Protein AF-A0A932PUX7-F1 (afdb_monomer)

Structure (mmCIF, N/CA/C/O backbone):
data_AF-A0A932PUX7-F1
#
_entry.id   AF-A0A932PUX7-F1
#
loop_
_atom_site.group_PDB
_atom_site.id
_atom_site.type_symbol
_atom_site.label_atom_id
_atom_site.label_alt_id
_atom_site.label_comp_id
_atom_site.label_asym_id
_atom_site.label_entity_id
_atom_site.label_seq_id
_atom_site.pdbx_PDB_ins_code
_atom_site.Cartn_x
_atom_site.Cartn_y
_atom_site.Cartn_z
_atom_site.occupancy
_atom_site.B_iso_or_equiv
_atom_site.auth_seq_id
_atom_site.auth_comp_id
_atom_site.auth_asym_id
_atom_site.auth_atom_id
_atom_site.pdbx_PDB_model_num
ATOM 1 N N . MET A 1 1 ? 4.081 15.194 14.490 1.00 55.47 1 MET A N 1
ATOM 2 C CA . MET A 1 1 ? 4.237 13.744 14.745 1.00 55.47 1 MET A CA 1
ATOM 3 C C . MET A 1 1 ? 2.893 13.228 15.216 1.00 55.47 1 MET A C 1
ATOM 5 O O . MET A 1 1 ? 2.274 13.934 16.001 1.00 55.47 1 MET A O 1
ATOM 9 N N . ALA A 1 2 ? 2.427 12.079 14.721 1.00 63.56 2 ALA A N 1
ATOM 10 C CA . ALA A 1 2 ? 1.198 11.472 15.232 1.00 63.56 2 ALA A CA 1
ATOM 11 C C . ALA A 1 2 ? 1.383 11.086 16.709 1.00 63.56 2 ALA A C 1
ATOM 13 O O . ALA A 1 2 ? 2.473 10.655 17.098 1.00 63.56 2 ALA A O 1
ATOM 14 N N . SER A 1 3 ? 0.350 11.282 17.528 1.00 84.19 3 SER A N 1
ATOM 15 C CA . SER A 1 3 ? 0.312 10.729 18.883 1.00 84.19 3 SER A CA 1
ATOM 16 C C . SER A 1 3 ? 0.111 9.212 18.815 1.00 84.19 3 SER A C 1
ATOM 18 O O . SER A 1 3 ? -0.354 8.690 17.803 1.00 84.19 3 SER A O 1
ATOM 20 N N . THR A 1 4 ? 0.437 8.495 19.891 1.00 88.25 4 THR A N 1
ATOM 21 C CA . THR A 1 4 ? 0.137 7.056 19.997 1.00 88.25 4 THR A CA 1
ATOM 22 C C . THR A 1 4 ? -1.360 6.784 19.863 1.00 88.25 4 THR A C 1
ATOM 24 O O . THR A 1 4 ? -1.731 5.858 19.161 1.00 88.25 4 THR A O 1
ATOM 27 N N . VAL A 1 5 ? -2.208 7.659 20.416 1.00 89.00 5 VAL A N 1
ATOM 28 C CA . VAL A 1 5 ? -3.672 7.587 20.261 1.00 89.00 5 VAL A CA 1
ATOM 29 C C . VAL A 1 5 ? -4.080 7.642 18.788 1.00 89.00 5 VAL A C 1
ATOM 31 O O . VAL A 1 5 ? -4.794 6.768 18.325 1.00 89.00 5 VAL A O 1
ATOM 34 N N . ALA A 1 6 ? -3.555 8.600 18.018 1.00 87.62 6 ALA A N 1
ATOM 35 C CA . ALA A 1 6 ? -3.876 8.702 16.593 1.00 87.62 6 ALA A CA 1
ATOM 36 C C . ALA A 1 6 ? -3.383 7.489 15.779 1.00 87.62 6 ALA A C 1
ATOM 38 O O . ALA A 1 6 ? -3.966 7.156 14.751 1.00 87.62 6 ALA A O 1
ATOM 39 N N . ILE A 1 7 ? -2.297 6.845 16.219 1.00 90.69 7 ILE A N 1
ATOM 40 C CA . ILE A 1 7 ? -1.810 5.595 15.625 1.00 90.69 7 ILE A CA 1
ATOM 41 C C . ILE A 1 7 ? -2.771 4.444 15.936 1.00 90.69 7 ILE A C 1
ATOM 43 O O . ILE A 1 7 ? -3.113 3.689 15.030 1.00 90.69 7 ILE A O 1
ATOM 47 N N . ASP A 1 8 ? -3.204 4.318 17.188 1.00 92.69 8 ASP A N 1
ATOM 48 C CA . ASP A 1 8 ? -4.116 3.257 17.615 1.00 92.69 8 ASP A CA 1
ATOM 49 C C . ASP A 1 8 ? -5.484 3.398 16.929 1.00 92.69 8 ASP A C 1
ATOM 51 O O . ASP A 1 8 ? -6.015 2.407 16.428 1.00 92.69 8 ASP A O 1
ATOM 55 N N . ASP A 1 9 ? -5.998 4.627 16.809 1.00 90.25 9 ASP A N 1
ATOM 56 C CA . ASP A 1 9 ? -7.241 4.934 16.091 1.00 90.25 9 ASP A CA 1
ATOM 57 C C . ASP A 1 9 ? -7.136 4.544 14.609 1.00 90.25 9 ASP A C 1
ATOM 59 O O . ASP A 1 9 ? -7.989 3.821 14.096 1.00 90.25 9 ASP A O 1
ATOM 63 N N . LEU A 1 10 ? -6.046 4.937 13.933 1.00 89.19 10 LEU A N 1
ATOM 64 C CA . LEU A 1 10 ? -5.778 4.538 12.548 1.00 89.19 10 LEU A CA 1
ATOM 65 C C . LEU A 1 10 ? -5.762 3.012 12.397 1.00 89.19 10 LEU A C 1
ATOM 67 O O . LEU A 1 10 ? -6.361 2.477 11.466 1.00 89.19 10 LEU A O 1
ATOM 71 N N . LEU A 1 11 ? -5.060 2.309 13.288 1.00 92.25 11 LEU A N 1
ATOM 72 C CA . LEU A 1 11 ? -4.927 0.855 13.233 1.00 92.25 11 LEU A CA 1
ATOM 73 C C . LEU A 1 11 ? -6.259 0.140 13.485 1.00 92.25 11 LEU A C 1
ATOM 75 O O . LEU A 1 11 ? -6.562 -0.841 12.804 1.00 92.25 11 LEU A O 1
ATOM 79 N N . ALA A 1 12 ? -7.072 0.646 14.411 1.00 91.19 12 ALA A N 1
ATOM 80 C CA . ALA A 1 12 ? -8.421 0.149 14.640 1.00 91.19 12 ALA A CA 1
ATOM 81 C C . ALA A 1 12 ? -9.313 0.363 13.405 1.00 91.19 12 ALA A C 1
ATOM 83 O O . ALA A 1 12 ? -10.034 -0.553 12.997 1.00 91.19 12 ALA A O 1
ATOM 84 N N . ASP A 1 13 ? -9.225 1.536 12.774 1.00 89.12 13 ASP A N 1
ATOM 85 C CA . ASP A 1 13 ? -10.003 1.886 11.587 1.00 89.12 13 ASP A CA 1
ATOM 86 C C . ASP A 1 13 ? -9.689 0.989 10.388 1.00 89.12 13 ASP A C 1
ATOM 88 O O . ASP A 1 13 ? -10.608 0.511 9.712 1.00 89.12 13 ASP A O 1
ATOM 92 N N . VAL A 1 14 ? -8.405 0.748 10.115 1.00 90.38 14 VAL A N 1
ATOM 93 C CA . VAL A 1 14 ? -7.980 -0.092 8.984 1.00 90.38 14 VAL A CA 1
ATOM 94 C C . VAL A 1 14 ? -8.285 -1.566 9.247 1.00 90.38 14 VAL A C 1
ATOM 96 O O . VAL A 1 14 ? -8.779 -2.248 8.348 1.00 90.38 14 VAL A O 1
ATOM 99 N N . ALA A 1 15 ? -8.094 -2.045 10.482 1.00 91.38 15 ALA A N 1
ATOM 100 C CA . ALA A 1 15 ? -8.395 -3.425 10.857 1.00 91.38 15 ALA A CA 1
ATOM 101 C C . ALA A 1 15 ? -9.900 -3.719 10.769 1.00 91.38 15 ALA A C 1
ATOM 103 O O . ALA A 1 15 ? -10.296 -4.741 10.209 1.00 91.38 15 ALA A O 1
ATOM 104 N N . THR A 1 16 ? -10.747 -2.794 11.236 1.00 92.19 16 THR A N 1
ATOM 105 C CA . THR A 1 16 ? -12.216 -2.906 11.142 1.00 92.19 16 THR A CA 1
ATOM 106 C C . THR A 1 16 ? -12.686 -2.995 9.691 1.00 92.19 16 THR A C 1
ATOM 108 O O . THR A 1 16 ? -13.628 -3.721 9.379 1.00 92.19 16 THR A O 1
ATOM 111 N N . ARG A 1 17 ? -11.995 -2.297 8.786 1.00 91.12 17 ARG A N 1
ATOM 112 C CA . ARG A 1 17 ? -12.252 -2.321 7.341 1.00 91.12 17 ARG A CA 1
ATOM 113 C C . ARG A 1 17 ? -11.610 -3.511 6.627 1.00 91.12 17 ARG A C 1
ATOM 115 O O . ARG A 1 17 ? -11.755 -3.646 5.422 1.00 91.12 17 ARG A O 1
ATOM 122 N N . GLY A 1 18 ? -10.892 -4.381 7.335 1.00 91.44 18 GLY A N 1
ATOM 123 C CA . GLY A 1 18 ? -10.224 -5.535 6.734 1.00 91.44 18 GLY A CA 1
ATOM 124 C C . GLY A 1 18 ? -9.012 -5.179 5.867 1.00 91.44 18 GLY A C 1
ATOM 125 O O . GLY A 1 18 ? -8.536 -6.035 5.119 1.00 91.44 18 GLY A O 1
ATOM 126 N N . ILE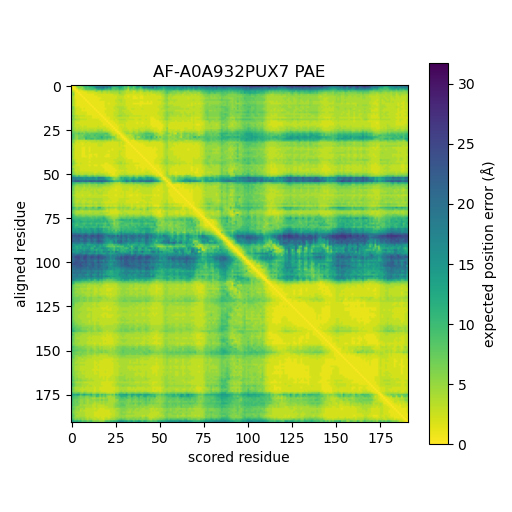 A 1 19 ? -8.487 -3.954 5.975 1.00 91.06 19 ILE A N 1
ATOM 127 C CA . ILE A 1 19 ? -7.245 -3.535 5.318 1.00 91.06 19 ILE A CA 1
ATOM 128 C C . ILE A 1 19 ? -6.078 -4.169 6.080 1.00 91.06 19 ILE A C 1
ATOM 130 O O . ILE A 1 19 ? -5.895 -3.934 7.273 1.00 91.06 19 ILE A O 1
ATOM 134 N N . ARG A 1 20 ? -5.285 -4.992 5.387 1.00 90.19 20 ARG A N 1
ATOM 135 C CA . ARG A 1 20 ? -4.256 -5.843 6.017 1.00 90.19 20 ARG A CA 1
ATOM 136 C C . ARG A 1 20 ? -2.832 -5.342 5.852 1.00 90.19 20 ARG A C 1
ATOM 138 O O . ARG A 1 20 ? -1.930 -5.898 6.469 1.00 90.19 20 ARG A O 1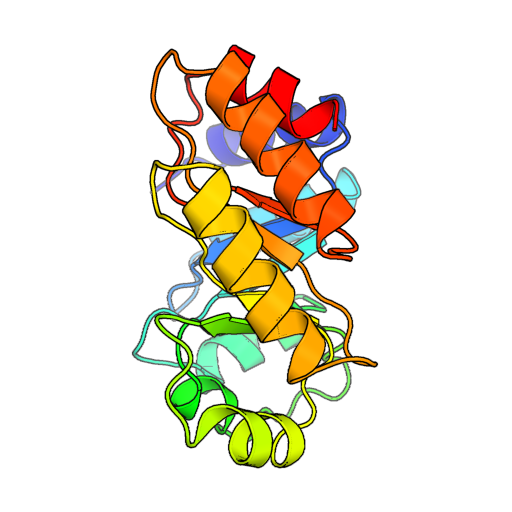
ATOM 145 N N . ASP A 1 21 ? -2.616 -4.340 5.011 1.00 90.88 21 ASP A N 1
ATOM 146 C CA . ASP A 1 21 ? -1.288 -3.877 4.631 1.00 90.88 21 ASP A CA 1
ATOM 147 C C . ASP A 1 21 ? -1.235 -2.351 4.695 1.00 90.88 21 ASP A C 1
ATOM 149 O O . ASP A 1 21 ? -2.046 -1.664 4.074 1.00 90.88 21 ASP A O 1
ATOM 153 N N . LEU A 1 22 ? -0.261 -1.824 5.437 1.00 90.88 22 LEU A N 1
ATOM 154 C CA . LEU A 1 22 ? 0.062 -0.404 5.483 1.00 90.88 22 LEU A CA 1
ATOM 155 C C . LEU A 1 22 ? 1.484 -0.180 4.990 1.00 90.88 22 LEU A C 1
ATOM 157 O O . LEU A 1 22 ? 2.435 -0.747 5.525 1.00 90.88 22 LEU A O 1
ATOM 161 N N . VAL A 1 23 ? 1.631 0.700 4.005 1.00 88.88 23 VAL A N 1
ATOM 162 C CA . VAL A 1 23 ? 2.932 1.232 3.600 1.00 88.88 23 VAL A CA 1
ATOM 163 C C . VAL A 1 23 ? 3.206 2.483 4.425 1.00 88.88 23 VAL A C 1
ATOM 165 O O . VAL A 1 23 ? 2.413 3.424 4.411 1.00 88.88 23 VAL A O 1
ATOM 168 N N . VAL A 1 24 ? 4.313 2.489 5.162 1.00 88.44 24 VAL A N 1
ATOM 169 C CA . VAL A 1 24 ? 4.632 3.549 6.121 1.00 88.44 24 VAL A CA 1
ATOM 170 C C . VAL A 1 24 ? 5.989 4.140 5.794 1.00 88.44 24 VAL A C 1
ATOM 172 O O . VAL A 1 24 ? 6.993 3.432 5.789 1.00 88.44 24 VAL A O 1
ATOM 175 N N . GLU A 1 25 ? 6.033 5.454 5.588 1.00 86.50 25 GLU A N 1
ATOM 176 C CA . GLU A 1 25 ? 7.302 6.175 5.519 1.00 86.50 25 GLU A CA 1
ATOM 177 C C . GLU A 1 25 ? 8.035 6.085 6.863 1.00 86.50 25 GLU A C 1
ATOM 179 O O . GLU A 1 25 ? 7.573 6.629 7.870 1.00 86.50 25 GLU A O 1
ATOM 184 N N . ILE A 1 26 ? 9.204 5.443 6.871 1.00 85.94 26 ILE A N 1
ATOM 185 C CA . ILE A 1 26 ? 10.076 5.389 8.045 1.00 85.94 26 ILE A CA 1
ATOM 186 C C . ILE A 1 26 ? 11.180 6.431 7.883 1.00 85.94 26 ILE A C 1
ATOM 188 O O . ILE A 1 26 ? 11.920 6.439 6.899 1.00 85.94 26 ILE A O 1
ATOM 192 N N . ARG A 1 27 ? 11.300 7.322 8.870 1.00 82.06 27 ARG A N 1
ATOM 193 C CA . ARG A 1 27 ? 12.417 8.271 8.972 1.00 82.06 27 ARG A CA 1
ATOM 194 C C . ARG A 1 27 ? 13.426 7.768 9.988 1.00 82.06 27 ARG A C 1
ATOM 196 O O . ARG A 1 27 ? 13.031 7.441 11.101 1.00 82.06 27 ARG A O 1
ATOM 203 N N . VAL A 1 28 ? 14.702 7.750 9.612 1.00 79.69 28 VAL A N 1
ATOM 204 C CA . VAL A 1 28 ? 15.814 7.315 10.468 1.00 79.69 28 VAL A CA 1
ATOM 205 C C . VAL A 1 28 ? 16.577 8.548 10.986 1.00 79.69 28 VAL A C 1
ATOM 207 O O . VAL A 1 28 ? 16.802 9.473 10.201 1.00 79.69 28 VAL A O 1
ATOM 210 N N . PRO A 1 29 ? 16.953 8.610 12.281 1.00 81.69 29 PRO A N 1
ATOM 211 C CA . PRO A 1 29 ? 16.661 7.625 13.325 1.00 81.69 29 PRO A CA 1
ATOM 212 C C . PRO A 1 29 ? 15.160 7.533 13.622 1.00 81.69 29 PRO A C 1
ATOM 214 O O . PRO A 1 29 ? 14.462 8.546 13.720 1.00 81.69 29 PRO A O 1
ATOM 217 N N . ALA A 1 30 ? 14.663 6.300 13.742 1.00 79.56 30 ALA A N 1
ATOM 218 C CA . ALA A 1 30 ? 13.252 6.053 13.980 1.00 79.56 30 ALA A CA 1
ATOM 219 C C . ALA A 1 30 ? 12.844 6.552 15.367 1.00 79.56 30 ALA A C 1
ATOM 221 O O . ALA A 1 30 ? 13.518 6.337 16.372 1.00 79.56 30 ALA A O 1
ATOM 222 N N . THR A 1 31 ? 11.714 7.247 15.420 1.00 80.50 31 THR A N 1
ATOM 223 C CA . THR A 1 31 ? 11.134 7.711 16.683 1.00 80.50 31 THR A CA 1
ATOM 224 C C . THR A 1 31 ? 10.386 6.581 17.395 1.00 80.50 31 THR A C 1
ATOM 226 O O . THR A 1 31 ? 9.914 5.637 16.757 1.00 80.50 31 THR A O 1
ATOM 229 N N . GLY A 1 32 ? 10.155 6.731 18.705 1.00 86.62 32 GLY A N 1
ATOM 230 C CA . GLY A 1 32 ? 9.320 5.798 19.476 1.00 86.62 32 GLY A CA 1
ATOM 231 C C . GLY A 1 32 ? 7.900 5.611 18.916 1.00 86.62 32 GLY A C 1
ATOM 232 O O . GLY A 1 32 ? 7.295 4.566 19.137 1.00 86.62 32 GLY A O 1
ATOM 233 N N . ALA A 1 33 ? 7.395 6.571 18.131 1.00 87.81 33 ALA A N 1
ATOM 234 C CA . ALA A 1 33 ? 6.112 6.458 17.441 1.00 87.81 33 ALA A CA 1
ATOM 235 C C . ALA A 1 33 ? 6.121 5.385 16.333 1.00 87.81 33 ALA A C 1
ATOM 237 O O . ALA A 1 33 ? 5.144 4.657 16.203 1.00 87.81 33 ALA A O 1
ATOM 238 N N . HIS A 1 34 ? 7.217 5.230 15.576 1.00 90.19 34 HIS A N 1
ATOM 239 C CA . HIS A 1 34 ? 7.314 4.170 14.561 1.00 90.19 34 HIS A CA 1
ATOM 240 C C . HIS A 1 34 ? 7.379 2.790 15.222 1.00 90.19 34 HIS A C 1
ATOM 242 O O . HIS A 1 34 ? 6.686 1.870 14.801 1.00 90.19 34 HIS A O 1
ATOM 248 N N . ALA A 1 35 ? 8.151 2.657 16.304 1.00 90.75 35 ALA A N 1
ATOM 249 C CA . ALA A 1 35 ? 8.209 1.411 17.064 1.00 90.75 35 ALA A CA 1
ATOM 250 C C . ALA A 1 35 ? 6.848 1.060 17.699 1.00 90.75 35 ALA A C 1
ATOM 252 O O . ALA A 1 35 ? 6.473 -0.110 17.747 1.00 90.75 35 ALA A O 1
ATOM 253 N N . HIS A 1 36 ? 6.092 2.062 18.173 1.00 94.06 36 HIS A N 1
ATOM 254 C CA . HIS A 1 36 ? 4.715 1.871 18.648 1.00 94.06 36 HIS A CA 1
ATOM 255 C C . HIS A 1 36 ? 3.793 1.376 17.533 1.00 94.06 36 HIS A C 1
ATOM 257 O O . HIS A 1 36 ? 3.152 0.348 17.714 1.00 94.06 36 HIS A O 1
ATOM 263 N N . LEU A 1 37 ? 3.796 2.041 16.372 1.00 92.88 37 LEU A N 1
ATOM 264 C CA . LEU A 1 37 ? 3.003 1.651 15.204 1.00 92.88 37 LEU A CA 1
ATOM 265 C C . LEU A 1 37 ? 3.232 0.190 14.811 1.00 92.88 37 LEU A C 1
ATOM 267 O O . LEU A 1 37 ? 2.265 -0.534 14.616 1.00 92.88 37 LEU A O 1
ATOM 271 N N . VAL A 1 38 ? 4.488 -0.258 14.733 1.00 92.81 38 VAL A N 1
ATOM 272 C CA . VAL A 1 38 ? 4.800 -1.641 14.333 1.00 92.81 38 VAL A CA 1
ATOM 273 C C . VAL A 1 38 ? 4.266 -2.649 15.351 1.00 92.81 38 VAL A C 1
ATOM 275 O O . VAL A 1 38 ? 3.623 -3.627 14.972 1.00 92.81 38 VAL A O 1
ATOM 278 N N . ARG A 1 39 ? 4.471 -2.400 16.652 1.00 93.69 39 ARG A N 1
ATOM 279 C CA . ARG A 1 39 ? 3.955 -3.287 17.707 1.00 93.69 39 ARG A CA 1
ATOM 280 C C . ARG A 1 39 ? 2.430 -3.320 17.734 1.00 93.69 39 ARG A C 1
ATOM 282 O O . ARG A 1 39 ? 1.854 -4.397 17.835 1.00 93.69 39 ARG A O 1
ATOM 289 N N . ALA A 1 40 ? 1.785 -2.160 17.649 1.00 94.31 40 ALA A N 1
ATOM 290 C CA . ALA A 1 40 ? 0.332 -2.055 17.671 1.00 94.31 40 ALA A CA 1
ATOM 291 C C . ALA A 1 40 ? -0.296 -2.702 16.425 1.00 94.31 40 ALA A C 1
ATOM 293 O O . ALA A 1 40 ? -1.272 -3.437 16.549 1.00 94.31 40 ALA A O 1
ATOM 294 N N . ALA A 1 41 ? 0.305 -2.521 15.243 1.00 94.06 41 ALA A N 1
ATOM 295 C CA . ALA A 1 41 ? -0.160 -3.134 14.001 1.00 94.06 41 ALA A CA 1
ATOM 296 C C . ALA A 1 41 ? -0.143 -4.668 14.080 1.00 94.06 41 ALA A C 1
ATOM 298 O O . ALA A 1 41 ? -1.120 -5.315 13.704 1.00 94.06 41 ALA A O 1
ATOM 299 N N . ALA A 1 42 ? 0.915 -5.246 14.660 1.00 92.62 42 ALA A N 1
ATOM 300 C CA . ALA A 1 42 ? 1.011 -6.688 14.871 1.00 92.62 42 ALA A CA 1
ATOM 301 C C . ALA A 1 42 ? -0.115 -7.235 15.771 1.00 92.62 42 ALA A C 1
ATOM 303 O O . ALA A 1 42 ? -0.635 -8.317 15.503 1.00 92.62 42 ALA A O 1
ATOM 304 N N . VAL A 1 43 ? -0.533 -6.485 16.799 1.00 94.38 43 VAL A N 1
ATOM 305 C CA . VAL A 1 43 ? -1.638 -6.879 17.697 1.00 94.38 43 VAL A CA 1
ATOM 306 C C . VAL A 1 43 ? -2.972 -6.966 16.954 1.00 94.38 43 VAL A C 1
ATOM 308 O O . VAL A 1 43 ? -3.769 -7.857 17.239 1.00 94.38 43 VAL A O 1
ATOM 311 N N . VAL A 1 44 ? -3.212 -6.073 15.991 1.00 93.75 44 VAL A N 1
ATOM 312 C CA . VAL A 1 44 ? -4.464 -6.027 15.215 1.00 93.75 44 VAL A CA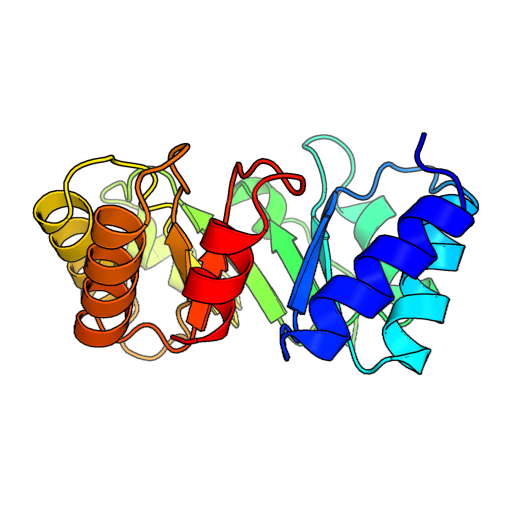 1
ATOM 313 C C . VAL A 1 44 ? -4.389 -6.779 13.879 1.00 93.75 44 VAL A C 1
ATOM 315 O O . VAL A 1 44 ? -5.324 -6.719 13.085 1.00 93.75 44 VAL A O 1
ATOM 318 N N . GLY A 1 45 ? -3.294 -7.501 13.616 1.00 91.44 45 GLY A N 1
ATOM 319 C CA . GLY A 1 45 ? -3.123 -8.295 12.395 1.00 91.44 45 GLY A CA 1
ATOM 320 C C . GLY A 1 45 ? -2.873 -7.475 11.123 1.00 91.44 45 GLY A C 1
ATOM 321 O O . GLY A 1 45 ? -3.128 -7.967 10.024 1.00 91.44 45 GLY A O 1
ATOM 322 N N . VAL A 1 46 ? -2.378 -6.241 11.255 1.00 92.50 46 VAL A N 1
ATOM 323 C CA . VAL A 1 46 ? -2.014 -5.363 10.134 1.00 92.50 46 VAL A CA 1
ATOM 324 C C . VAL A 1 46 ? -0.514 -5.476 9.864 1.00 92.50 46 VAL A C 1
ATOM 326 O O . VAL A 1 46 ? 0.311 -5.299 10.760 1.00 92.50 46 VAL A O 1
ATOM 329 N N . ARG A 1 47 ? -0.143 -5.755 8.614 1.00 91.88 47 ARG A N 1
ATOM 330 C CA . ARG A 1 47 ? 1.252 -5.839 8.170 1.00 91.88 47 ARG A CA 1
ATOM 331 C C . ARG A 1 47 ? 1.780 -4.467 7.787 1.00 91.88 47 ARG A C 1
ATOM 333 O O . ARG A 1 47 ? 1.111 -3.707 7.089 1.00 91.88 47 ARG A O 1
ATOM 340 N N . ILE A 1 48 ? 3.008 -4.179 8.202 1.00 91.06 48 ILE A N 1
ATOM 341 C CA . ILE A 1 48 ? 3.715 -2.954 7.832 1.00 91.06 48 ILE A CA 1
ATOM 342 C C . ILE A 1 48 ? 4.687 -3.251 6.689 1.00 91.06 48 ILE A C 1
ATOM 344 O O . ILE A 1 48 ? 5.425 -4.233 6.727 1.00 91.06 48 ILE A O 1
ATOM 348 N N . HIS A 1 49 ? 4.708 -2.369 5.694 1.00 89.12 49 HIS A N 1
ATOM 349 C CA . HIS A 1 49 ? 5.736 -2.284 4.661 1.00 89.12 49 HIS A CA 1
ATOM 350 C C . HIS A 1 49 ? 6.484 -0.970 4.872 1.00 89.12 49 HIS A C 1
ATOM 352 O O . HIS A 1 49 ? 5.905 0.109 4.729 1.00 89.12 49 HIS A O 1
ATOM 358 N N . ALA A 1 50 ? 7.756 -1.039 5.253 1.00 88.81 50 ALA A N 1
ATOM 359 C CA . ALA A 1 50 ? 8.541 0.156 5.524 1.00 88.81 50 ALA A CA 1
ATOM 360 C C . ALA A 1 50 ? 9.015 0.790 4.209 1.00 88.81 50 ALA A C 1
ATOM 362 O O . ALA A 1 50 ? 9.695 0.157 3.401 1.00 88.81 50 ALA A O 1
ATOM 363 N N . ALA A 1 51 ? 8.656 2.052 3.994 1.00 86.12 51 ALA A N 1
ATOM 364 C CA . ALA A 1 51 ? 9.067 2.827 2.835 1.00 86.12 51 ALA A CA 1
ATOM 365 C C . ALA A 1 51 ? 10.221 3.770 3.207 1.00 86.12 51 ALA A C 1
ATOM 367 O O . ALA A 1 51 ? 10.028 4.674 4.032 1.00 86.12 51 ALA A O 1
ATOM 368 N N . PRO A 1 52 ? 11.423 3.597 2.627 1.00 78.56 52 PRO A N 1
ATOM 369 C CA . PRO A 1 52 ? 12.492 4.563 2.789 1.00 78.56 52 PRO A CA 1
ATOM 370 C C . PRO A 1 52 ? 12.204 5.796 1.929 1.00 78.56 52 PRO A C 1
ATOM 372 O O . PRO A 1 52 ? 12.206 5.739 0.702 1.00 78.56 52 PRO A O 1
ATOM 375 N N . ARG A 1 53 ? 12.003 6.946 2.575 1.00 69.88 53 ARG A N 1
ATOM 376 C CA . ARG A 1 53 ? 12.161 8.259 1.921 1.00 69.88 53 ARG A CA 1
ATOM 377 C C . ARG A 1 53 ? 13.643 8.447 1.559 1.00 69.88 53 ARG A C 1
ATOM 379 O O . ARG A 1 53 ? 14.477 7.832 2.223 1.00 69.88 53 ARG A O 1
ATOM 386 N N . PRO A 1 54 ? 13.993 9.265 0.545 1.00 59.25 54 PRO A N 1
ATOM 387 C CA . PRO A 1 54 ? 15.128 9.014 -0.364 1.00 59.25 54 PRO A CA 1
ATOM 388 C C . PRO A 1 54 ? 16.560 8.987 0.219 1.00 59.25 54 PRO A C 1
ATOM 390 O O . PRO A 1 54 ? 17.512 8.966 -0.550 1.00 59.25 54 PRO A O 1
ATOM 393 N N . PHE A 1 55 ? 16.768 8.979 1.539 1.00 60.25 55 PHE A N 1
ATOM 394 C CA . PHE A 1 55 ? 18.076 9.230 2.142 1.00 60.25 55 PHE A CA 1
ATOM 395 C C . PHE A 1 55 ? 18.640 8.146 3.068 1.00 60.25 55 PHE A C 1
ATOM 397 O O . PHE A 1 55 ? 19.780 8.319 3.484 1.00 60.25 55 PHE A O 1
ATOM 404 N N . ASP A 1 56 ? 17.949 7.034 3.362 1.00 80.06 56 ASP A N 1
ATOM 405 C CA . ASP A 1 56 ? 18.600 5.944 4.118 1.00 80.06 56 ASP A CA 1
ATOM 406 C C . ASP A 1 56 ? 17.921 4.558 4.000 1.00 80.06 56 ASP A C 1
ATOM 408 O O . ASP A 1 56 ? 17.301 4.075 4.953 1.00 80.06 56 ASP A O 1
ATOM 412 N N . PRO A 1 57 ? 18.013 3.873 2.844 1.00 78.69 57 PRO A N 1
ATOM 413 C CA . PRO A 1 57 ? 17.477 2.516 2.701 1.00 78.69 57 PRO A CA 1
ATOM 414 C C . PRO A 1 57 ? 18.141 1.507 3.653 1.00 78.69 57 PRO A C 1
ATOM 416 O O . PRO A 1 57 ? 17.487 0.560 4.087 1.00 78.69 57 PRO A O 1
ATOM 419 N N . THR A 1 58 ? 19.410 1.718 4.017 1.00 81.56 58 THR A N 1
ATOM 420 C CA . THR A 1 58 ? 20.152 0.842 4.935 1.00 81.56 58 THR A CA 1
ATOM 421 C C . THR A 1 58 ? 19.635 0.966 6.366 1.00 81.56 58 THR A C 1
ATOM 423 O O . THR A 1 58 ? 19.364 -0.045 7.010 1.00 81.56 58 THR A O 1
ATOM 426 N N . GLY A 1 59 ? 19.449 2.188 6.866 1.00 85.31 59 GLY A N 1
ATOM 427 C CA . GLY A 1 59 ? 18.900 2.431 8.197 1.00 85.31 59 GLY A CA 1
ATOM 428 C C . GLY A 1 59 ? 17.450 1.969 8.327 1.00 85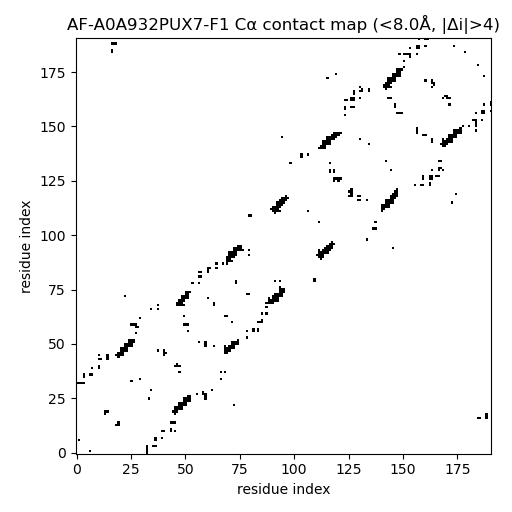.31 59 GLY A C 1
ATOM 429 O O . GLY A 1 59 ? 17.083 1.383 9.344 1.00 85.31 59 GLY A O 1
ATOM 430 N N . VAL A 1 60 ? 16.627 2.158 7.288 1.00 86.38 60 VAL A N 1
ATOM 431 C CA . VAL A 1 60 ? 15.239 1.658 7.283 1.00 86.38 60 VAL A CA 1
ATOM 432 C C . VAL A 1 60 ? 15.205 0.135 7.292 1.00 86.38 60 VAL A C 1
ATOM 434 O O . VAL A 1 60 ? 14.385 -0.451 7.992 1.00 86.38 60 VAL A O 1
ATOM 437 N N . ALA A 1 61 ? 16.114 -0.518 6.573 1.00 82.69 61 ALA A N 1
ATOM 438 C CA . ALA A 1 61 ? 16.234 -1.964 6.622 1.00 82.69 61 ALA A CA 1
ATOM 439 C C . ALA A 1 61 ? 16.710 -2.495 7.977 1.00 82.69 61 ALA A C 1
ATOM 441 O O . ALA A 1 61 ? 16.200 -3.510 8.439 1.00 82.69 61 ALA A O 1
ATOM 442 N N . ALA A 1 62 ? 17.656 -1.812 8.628 1.00 84.62 62 ALA A N 1
ATOM 443 C CA . ALA A 1 62 ? 18.080 -2.164 9.980 1.00 84.62 62 ALA A CA 1
ATOM 444 C C . ALA A 1 62 ? 16.912 -2.045 10.975 1.00 84.62 62 ALA A C 1
ATOM 446 O O . ALA A 1 62 ? 16.679 -2.958 11.761 1.00 84.62 62 ALA A O 1
ATOM 447 N N . PHE A 1 63 ? 16.123 -0.968 10.877 1.00 87.50 63 PHE A N 1
ATOM 448 C CA . PHE A 1 63 ? 14.893 -0.799 11.653 1.00 87.50 63 PHE A CA 1
ATOM 449 C C . PHE A 1 63 ? 13.861 -1.900 11.356 1.00 87.50 63 PHE A C 1
ATOM 451 O O . PHE A 1 63 ? 13.222 -2.422 12.269 1.00 87.50 63 PHE A O 1
ATOM 458 N N . ALA A 1 64 ? 13.698 -2.268 10.083 1.00 87.00 64 ALA A N 1
ATOM 459 C CA . ALA A 1 64 ? 12.809 -3.348 9.680 1.00 87.00 64 ALA A CA 1
ATOM 460 C C . ALA A 1 64 ? 13.233 -4.693 10.288 1.00 87.00 64 ALA A C 1
ATOM 462 O O . ALA A 1 64 ? 12.381 -5.408 10.807 1.00 87.00 64 ALA A O 1
ATOM 463 N N . ASP A 1 65 ? 14.530 -5.012 10.295 1.00 85.31 65 ASP A N 1
ATOM 464 C CA . ASP A 1 65 ? 15.056 -6.237 10.911 1.00 85.31 65 ASP A CA 1
ATOM 465 C C . ASP A 1 65 ? 14.840 -6.250 12.432 1.00 85.31 65 ASP A C 1
ATOM 467 O O . ASP A 1 65 ? 14.317 -7.226 12.975 1.00 85.31 65 ASP A O 1
ATOM 471 N N . GLU A 1 66 ? 15.152 -5.137 13.108 1.00 88.06 66 GLU A N 1
ATOM 472 C CA . GLU A 1 66 ? 14.971 -4.967 14.558 1.00 88.06 66 GLU A CA 1
ATOM 473 C C . GLU A 1 66 ? 13.517 -5.200 14.992 1.00 88.06 66 GLU A C 1
ATOM 475 O O . GLU A 1 66 ? 13.258 -5.803 16.037 1.00 88.06 66 GLU A O 1
ATOM 480 N N . HIS A 1 67 ? 12.558 -4.753 14.179 1.00 88.44 67 HIS A N 1
ATOM 481 C CA . HIS A 1 67 ? 11.132 -4.840 14.485 1.00 88.44 67 HIS A CA 1
ATOM 482 C C . HIS A 1 67 ? 10.382 -5.929 13.709 1.00 88.44 67 HIS A C 1
ATOM 484 O O . HIS A 1 67 ? 9.151 -5.943 13.734 1.00 88.44 67 HIS A O 1
ATOM 490 N N . ALA A 1 68 ? 11.101 -6.849 13.057 1.00 86.38 68 ALA A N 1
ATOM 491 C CA . ALA A 1 68 ? 10.538 -7.949 12.273 1.00 86.38 68 ALA A CA 1
ATOM 492 C C . ALA A 1 68 ? 9.495 -7.504 11.220 1.00 86.38 68 ALA A C 1
ATOM 494 O O . ALA A 1 68 ? 8.478 -8.163 11.015 1.00 86.38 68 ALA A O 1
ATOM 495 N N . ILE A 1 69 ? 9.751 -6.379 10.550 1.00 87.00 69 ILE A N 1
ATOM 496 C CA . ILE A 1 69 ? 8.957 -5.897 9.417 1.00 87.00 69 ILE A CA 1
ATOM 497 C C . ILE A 1 69 ? 9.347 -6.697 8.169 1.00 87.00 69 ILE A C 1
ATOM 499 O O . ILE A 1 69 ? 10.511 -6.742 7.779 1.00 87.00 69 ILE A O 1
ATOM 503 N N . GLU A 1 70 ? 8.358 -7.312 7.526 1.00 77.62 70 GLU A N 1
ATOM 504 C CA . GLU A 1 70 ? 8.566 -8.274 6.435 1.00 77.62 70 GLU A CA 1
ATOM 505 C C . GLU A 1 70 ? 8.633 -7.637 5.033 1.00 77.62 70 GLU A C 1
ATOM 507 O O . GLU A 1 70 ? 9.073 -8.282 4.078 1.00 77.62 70 GLU A O 1
ATOM 512 N N . GLY A 1 71 ? 8.199 -6.381 4.888 1.00 83.56 71 GLY A N 1
ATOM 513 C CA . GLY A 1 71 ? 8.123 -5.685 3.602 1.00 83.56 71 GLY A CA 1
ATOM 514 C C . GLY A 1 71 ? 8.932 -4.390 3.558 1.00 83.56 71 GLY A C 1
ATOM 515 O O . GLY A 1 71 ? 8.865 -3.580 4.486 1.00 83.56 71 GLY A O 1
ATOM 516 N N . LEU A 1 72 ? 9.636 -4.162 2.446 1.00 85.38 72 LEU A N 1
ATOM 517 C CA . LEU A 1 72 ? 10.212 -2.863 2.090 1.00 85.38 72 LEU A CA 1
ATOM 518 C C . LEU A 1 72 ? 9.571 -2.348 0.800 1.00 85.38 72 LEU A C 1
ATOM 520 O O . LEU A 1 72 ? 9.569 -3.030 -0.228 1.00 85.38 72 LEU A O 1
ATOM 524 N N . HIS A 1 73 ? 9.053 -1.123 0.846 1.00 84.62 73 HIS A N 1
ATOM 525 C CA . HIS A 1 73 ? 8.406 -0.470 -0.288 1.00 84.62 73 HIS A CA 1
ATOM 526 C C . HIS A 1 73 ? 9.270 0.674 -0.812 1.00 84.62 73 HIS A C 1
ATOM 528 O O . HIS A 1 73 ? 9.336 1.743 -0.219 1.00 84.62 73 HIS A O 1
ATOM 534 N N . PHE A 1 74 ? 9.934 0.457 -1.937 1.00 78.94 74 PHE A N 1
ATOM 535 C CA . PHE A 1 74 ? 10.803 1.432 -2.575 1.00 78.94 74 PHE A CA 1
ATOM 536 C C . PHE A 1 74 ? 10.019 2.268 -3.586 1.00 78.94 74 PHE A C 1
ATOM 538 O O . PHE A 1 74 ? 9.272 1.730 -4.397 1.00 78.94 74 PHE A O 1
ATOM 545 N N . GLU A 1 75 ? 10.217 3.584 -3.581 1.00 72.75 75 GLU A N 1
ATOM 546 C CA . GLU A 1 75 ? 9.643 4.460 -4.613 1.00 72.75 75 GLU A CA 1
ATOM 547 C C . GLU A 1 75 ? 10.523 4.567 -5.866 1.00 72.75 75 GLU A C 1
ATOM 549 O O . GLU A 1 75 ? 10.059 4.994 -6.921 1.00 72.75 75 GLU A O 1
ATOM 554 N N . GLU A 1 76 ? 11.793 4.166 -5.759 1.00 68.75 76 GLU A N 1
ATOM 555 C CA . GLU A 1 76 ? 12.783 4.268 -6.827 1.00 68.75 76 GLU A CA 1
ATOM 556 C C . GLU A 1 76 ? 13.589 2.979 -6.973 1.00 68.75 76 GLU A C 1
ATOM 558 O O . GLU A 1 76 ? 14.034 2.372 -5.994 1.00 68.75 76 GLU A O 1
ATOM 563 N N . LEU A 1 77 ? 13.843 2.594 -8.225 1.00 66.50 77 LEU A N 1
ATOM 564 C CA . LEU A 1 77 ? 14.593 1.385 -8.552 1.00 66.50 77 LEU A CA 1
ATOM 565 C C . LEU A 1 77 ? 16.016 1.426 -7.979 1.00 66.50 77 LEU A C 1
ATOM 567 O O . LEU A 1 77 ? 16.496 0.419 -7.476 1.00 66.50 77 LEU A O 1
ATOM 571 N N . ALA A 1 78 ? 16.683 2.584 -8.017 1.00 65.00 78 ALA A N 1
ATOM 572 C CA . ALA A 1 78 ? 18.036 2.732 -7.482 1.00 65.00 78 ALA A CA 1
ATOM 573 C C . ALA A 1 78 ? 18.093 2.409 -5.978 1.00 65.00 78 ALA A C 1
ATOM 575 O O . ALA A 1 78 ? 19.006 1.721 -5.523 1.00 65.00 78 ALA A O 1
ATOM 576 N N . ALA A 1 79 ? 17.074 2.817 -5.215 1.00 65.12 79 ALA A N 1
ATOM 577 C CA . ALA A 1 79 ? 16.940 2.443 -3.810 1.00 65.12 79 ALA A CA 1
ATOM 578 C C . ALA A 1 79 ? 16.666 0.935 -3.652 1.00 65.12 79 ALA A C 1
ATOM 580 O O . ALA A 1 79 ? 17.216 0.290 -2.758 1.00 65.12 79 ALA A O 1
ATOM 581 N N . ALA A 1 80 ? 15.897 0.347 -4.574 1.00 62.34 80 ALA A N 1
ATOM 582 C CA . ALA A 1 80 ? 15.689 -1.096 -4.671 1.00 62.34 80 ALA A CA 1
ATOM 583 C C . ALA A 1 80 ? 16.913 -1.881 -5.201 1.00 62.34 80 ALA A C 1
ATOM 585 O O . ALA A 1 80 ? 16.848 -3.098 -5.311 1.00 62.34 80 ALA A O 1
ATOM 586 N N . MET A 1 81 ? 18.040 -1.241 -5.509 1.00 69.56 81 MET A N 1
ATOM 587 C CA . MET A 1 81 ? 19.293 -1.937 -5.834 1.00 69.56 81 MET A CA 1
ATOM 588 C C . MET A 1 81 ? 20.275 -1.953 -4.663 1.00 69.56 81 MET A C 1
ATOM 590 O O . MET A 1 81 ? 21.267 -2.679 -4.710 1.00 69.56 81 MET A O 1
ATOM 594 N N . VAL A 1 82 ? 20.010 -1.183 -3.601 1.00 68.06 82 VAL A N 1
ATOM 595 C CA . VAL A 1 82 ? 20.862 -1.185 -2.410 1.00 68.06 82 VAL A CA 1
ATOM 596 C C . VAL A 1 82 ? 20.828 -2.586 -1.789 1.00 68.06 82 VAL A C 1
ATOM 598 O O . VAL A 1 82 ? 19.731 -3.120 -1.576 1.00 68.06 82 VAL A O 1
ATOM 601 N N . PRO A 1 83 ? 21.997 -3.205 -1.524 1.00 66.94 83 PRO A N 1
ATOM 602 C CA . PRO A 1 83 ? 22.071 -4.477 -0.827 1.00 66.94 83 PRO A CA 1
ATOM 603 C C . PRO A 1 83 ? 21.461 -4.320 0.558 1.00 66.94 83 PRO A C 1
ATOM 605 O O . PRO A 1 83 ? 21.959 -3.560 1.387 1.00 66.94 83 PRO A O 1
ATOM 608 N N . VAL A 1 84 ? 20.373 -5.040 0.797 1.00 65.00 84 VAL A N 1
ATOM 609 C CA . VAL A 1 84 ? 19.726 -5.053 2.098 1.00 65.00 84 VAL A CA 1
ATOM 610 C C . VAL A 1 84 ? 20.135 -6.345 2.802 1.00 65.00 84 VAL A C 1
ATOM 612 O O . VAL A 1 84 ? 19.855 -7.420 2.276 1.00 65.00 84 VAL A O 1
ATOM 615 N N . PRO A 1 85 ? 20.807 -6.291 3.966 1.00 56.78 85 PRO A N 1
ATOM 616 C CA . PRO A 1 85 ? 21.331 -7.485 4.639 1.00 56.78 85 PRO A CA 1
ATOM 617 C C . PRO A 1 85 ? 20.243 -8.401 5.238 1.00 56.78 85 PRO A C 1
ATOM 619 O O . PRO A 1 85 ? 20.558 -9.410 5.871 1.00 56.78 85 PRO A O 1
ATOM 622 N N . THR A 1 86 ? 18.964 -8.070 5.065 1.00 54.62 86 THR A N 1
ATOM 623 C CA . THR A 1 86 ? 17.836 -8.720 5.733 1.00 54.62 86 THR A CA 1
ATOM 624 C C . THR A 1 86 ? 17.563 -10.118 5.184 1.00 54.62 86 THR A C 1
ATOM 626 O O . THR A 1 86 ? 17.132 -10.280 4.045 1.00 54.62 86 THR A O 1
ATOM 629 N N . ARG A 1 87 ? 17.709 -11.136 6.042 1.00 50.91 87 ARG A N 1
ATOM 630 C CA . ARG A 1 87 ? 17.372 -12.547 5.757 1.00 50.91 87 ARG A CA 1
ATOM 631 C C . ARG A 1 87 ? 15.860 -12.838 5.687 1.00 50.91 87 ARG A C 1
ATOM 633 O O . ARG A 1 87 ? 15.487 -13.984 5.461 1.00 50.91 87 ARG A O 1
ATOM 640 N N . ARG A 1 88 ? 15.005 -11.843 5.951 1.00 50.59 88 ARG A N 1
ATOM 641 C CA . ARG A 1 88 ? 13.546 -11.982 6.143 1.00 50.59 88 ARG A CA 1
ATOM 642 C C . ARG A 1 88 ? 12.703 -11.069 5.251 1.00 50.59 88 ARG A C 1
ATOM 644 O O . ARG A 1 88 ? 11.512 -10.922 5.503 1.00 50.59 88 ARG A O 1
ATOM 651 N N . LEU A 1 89 ? 13.302 -10.435 4.243 1.00 52.06 89 LEU A N 1
ATOM 652 C CA . LEU A 1 89 ? 12.523 -9.639 3.301 1.00 52.06 89 LEU A CA 1
ATOM 653 C C . LEU A 1 89 ? 11.611 -10.583 2.509 1.00 52.06 89 LEU A C 1
ATOM 655 O O . LEU A 1 89 ? 12.102 -11.419 1.760 1.00 52.06 89 LEU A O 1
ATOM 659 N N . LEU A 1 90 ? 10.303 -10.474 2.724 1.00 55.16 90 LEU A N 1
ATOM 660 C CA . LEU A 1 90 ? 9.291 -11.271 2.029 1.00 55.16 90 LEU A CA 1
ATOM 661 C C . LEU A 1 90 ? 8.645 -10.493 0.887 1.00 55.16 90 LEU A C 1
ATOM 663 O O . LEU A 1 90 ? 8.046 -11.096 -0.001 1.00 55.16 90 LEU A O 1
ATOM 667 N N . VAL A 1 91 ? 8.706 -9.159 0.947 1.00 57.41 91 VAL A N 1
ATOM 668 C CA . VAL A 1 91 ? 8.126 -8.297 -0.076 1.00 57.41 91 VAL A CA 1
ATOM 669 C C . VAL A 1 91 ? 9.034 -7.108 -0.363 1.00 57.41 91 VAL A C 1
ATOM 671 O O . VAL A 1 91 ? 9.040 -6.122 0.378 1.00 57.41 91 VAL A O 1
ATOM 674 N N . ARG A 1 92 ? 9.756 -7.158 -1.483 1.00 62.06 92 ARG A N 1
ATOM 675 C CA . ARG A 1 92 ? 10.296 -5.960 -2.130 1.00 62.06 92 ARG A CA 1
ATOM 676 C C . ARG A 1 92 ? 9.239 -5.383 -3.063 1.00 62.06 92 ARG A C 1
ATOM 678 O O . ARG A 1 92 ? 8.922 -5.997 -4.074 1.00 62.06 92 ARG A O 1
ATOM 685 N N . SER A 1 93 ? 8.689 -4.220 -2.715 1.00 59.44 93 SER A N 1
ATOM 686 C CA . SER A 1 93 ? 7.747 -3.483 -3.562 1.00 59.44 93 SER A CA 1
ATOM 687 C C . SER A 1 93 ? 8.435 -2.317 -4.254 1.00 59.44 93 SER A C 1
ATOM 689 O O . SER A 1 93 ? 9.223 -1.624 -3.617 1.00 59.44 93 SER A O 1
ATOM 691 N N . LEU A 1 94 ? 8.116 -2.061 -5.524 1.00 58.97 94 LEU A N 1
ATOM 692 C CA . LEU A 1 94 ? 8.642 -0.910 -6.260 1.00 58.97 94 LEU A CA 1
ATOM 693 C C . LEU A 1 94 ? 7.526 -0.085 -6.904 1.00 58.97 94 LEU A C 1
ATOM 695 O O . LEU A 1 94 ? 6.778 -0.592 -7.743 1.00 58.97 94 LEU A O 1
ATOM 699 N N . ALA A 1 95 ? 7.442 1.184 -6.509 1.00 59.28 95 ALA A N 1
ATOM 700 C CA . ALA A 1 95 ? 6.597 2.194 -7.124 1.00 59.28 95 ALA A CA 1
ATOM 701 C C . ALA A 1 95 ? 7.193 2.616 -8.480 1.00 59.28 95 ALA A C 1
ATOM 703 O O . ALA A 1 95 ? 8.374 2.945 -8.561 1.00 59.28 95 ALA A O 1
ATOM 704 N N . VAL A 1 96 ? 6.403 2.618 -9.561 1.00 62.53 96 VAL A N 1
ATOM 705 C CA . VAL A 1 96 ? 6.918 2.934 -10.914 1.00 62.53 96 VAL A CA 1
ATOM 706 C C 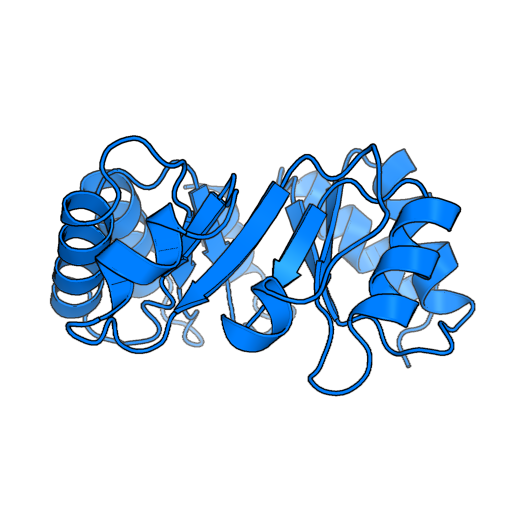. VAL A 1 96 ? 6.161 4.079 -11.561 1.00 62.53 96 VAL A C 1
ATOM 708 O O . VAL A 1 96 ? 4.932 4.046 -11.634 1.00 62.53 96 VAL A O 1
ATOM 711 N N . ARG A 1 97 ? 6.897 5.069 -12.077 1.00 59.88 97 ARG A N 1
ATOM 712 C CA . ARG A 1 97 ? 6.381 6.223 -12.826 1.00 59.88 97 ARG A CA 1
ATOM 713 C C . ARG A 1 97 ? 7.293 6.535 -14.017 1.00 59.88 97 ARG A C 1
ATOM 715 O O . ARG A 1 97 ? 8.486 6.705 -13.795 1.00 59.88 97 ARG A O 1
ATOM 722 N N . PRO A 1 98 ? 6.728 6.808 -15.206 1.00 55.66 98 PRO A N 1
ATOM 723 C CA . PRO A 1 98 ? 6.209 5.780 -16.113 1.00 55.66 98 PRO A CA 1
ATOM 724 C C . PRO A 1 98 ? 7.263 4.712 -16.466 1.00 55.66 98 PRO A C 1
ATOM 726 O O . PRO A 1 98 ? 8.462 4.949 -16.370 1.00 55.66 98 PRO A O 1
ATOM 729 N N . LEU A 1 99 ? 6.792 3.531 -16.877 1.00 59.12 99 LEU A N 1
ATOM 730 C CA . LEU A 1 99 ? 7.617 2.413 -17.344 1.00 59.12 99 LEU A CA 1
ATOM 731 C C . LEU A 1 99 ? 8.390 2.855 -18.595 1.00 59.12 99 LEU A C 1
ATOM 733 O O . LEU A 1 99 ? 7.819 2.935 -19.681 1.00 59.12 99 LEU A O 1
ATOM 737 N N . ASP A 1 100 ? 9.661 3.218 -18.445 1.00 59.31 100 ASP A N 1
ATOM 738 C CA . ASP A 1 100 ? 10.514 3.464 -19.603 1.00 59.31 100 ASP A CA 1
ATOM 739 C C . ASP A 1 100 ? 10.884 2.133 -20.290 1.00 59.31 100 ASP A C 1
ATOM 741 O O . ASP A 1 100 ? 10.734 1.045 -19.729 1.00 59.31 100 ASP A O 1
ATOM 745 N N . ALA A 1 101 ? 11.385 2.199 -21.526 1.00 56.50 101 ALA A N 1
ATOM 746 C CA . ALA A 1 101 ? 11.699 1.005 -22.317 1.00 56.50 101 ALA A CA 1
ATOM 747 C C . ALA A 1 101 ? 12.776 0.094 -21.683 1.00 56.50 101 ALA A C 1
ATOM 749 O O . ALA A 1 101 ? 12.900 -1.068 -22.062 1.00 56.50 101 ALA A O 1
ATOM 750 N N . GLY A 1 102 ? 13.557 0.600 -20.722 1.00 60.06 102 GLY A N 1
ATOM 751 C CA . GLY A 1 102 ? 14.587 -0.165 -20.014 1.00 60.06 102 GLY A CA 1
ATOM 752 C C . GLY A 1 102 ? 14.071 -0.889 -18.769 1.00 60.06 102 GLY A C 1
ATOM 753 O O . GLY A 1 102 ? 14.855 -1.533 -18.073 1.00 60.06 102 GLY A O 1
ATOM 754 N N . TRP A 1 103 ? 12.788 -0.745 -18.446 1.00 62.16 103 TRP A N 1
ATOM 755 C CA . TRP A 1 103 ? 12.158 -1.309 -17.259 1.00 62.16 103 TRP A CA 1
ATOM 756 C C . TRP A 1 103 ? 12.204 -2.848 -17.161 1.00 62.16 103 TRP A C 1
ATOM 758 O O . TRP A 1 103 ? 12.606 -3.349 -16.108 1.00 62.16 103 TRP A O 1
ATOM 768 N N . PRO A 1 104 ? 11.875 -3.626 -18.214 1.00 60.81 104 PRO A N 1
ATOM 769 C CA . PRO A 1 104 ? 11.749 -5.084 -18.090 1.00 60.81 104 PRO A CA 1
ATOM 770 C C . PRO A 1 104 ? 13.082 -5.747 -17.731 1.00 60.81 104 PRO A C 1
ATOM 772 O O . PRO A 1 104 ? 13.160 -6.566 -16.819 1.00 60.81 104 PRO A O 1
ATOM 775 N N . ALA A 1 105 ? 14.168 -5.312 -18.376 1.00 61.44 105 ALA A N 1
ATOM 776 C CA . ALA A 1 105 ? 15.515 -5.802 -18.090 1.00 61.44 105 ALA A CA 1
ATOM 777 C C . ALA A 1 105 ? 15.977 -5.473 -16.659 1.00 61.44 105 ALA A C 1
ATOM 779 O O . ALA A 1 105 ? 16.757 -6.220 -16.075 1.00 61.44 105 ALA A O 1
ATOM 780 N N . ARG A 1 106 ? 15.491 -4.365 -16.085 1.00 63.12 106 ARG A N 1
ATOM 781 C CA . ARG A 1 106 ? 15.855 -3.902 -14.742 1.00 63.12 106 ARG A CA 1
ATOM 782 C C . ARG A 1 106 ? 15.071 -4.599 -13.631 1.00 63.12 106 ARG A C 1
ATOM 784 O O . ARG A 1 106 ? 15.655 -4.870 -12.590 1.00 63.12 106 ARG A O 1
ATOM 791 N N . VAL A 1 107 ? 13.800 -4.943 -13.857 1.00 62.34 107 VAL A N 1
ATOM 792 C CA . VAL A 1 107 ? 13.022 -5.770 -12.916 1.00 62.34 107 VAL A CA 1
ATOM 793 C C . VAL A 1 107 ? 13.588 -7.177 -12.834 1.00 62.34 107 VAL A C 1
ATOM 795 O O . VAL A 1 107 ? 13.749 -7.689 -11.741 1.00 62.34 107 VAL A O 1
ATOM 798 N N . HIS A 1 108 ? 13.960 -7.789 -13.960 1.00 64.12 108 HIS A N 1
ATOM 799 C CA . HIS A 1 108 ? 14.572 -9.122 -13.937 1.00 64.12 108 HIS A CA 1
ATOM 800 C C . HIS A 1 108 ? 15.974 -9.149 -13.311 1.00 64.12 108 HIS A C 1
ATOM 802 O O . HIS A 1 108 ? 16.453 -10.216 -12.940 1.00 64.12 108 HIS A O 1
ATOM 808 N N . ALA A 1 109 ? 16.636 -7.995 -13.200 1.00 57.41 109 ALA A N 1
ATOM 809 C CA . ALA A 1 109 ? 17.949 -7.871 -12.572 1.00 57.41 109 ALA A CA 1
ATOM 810 C C . ALA A 1 109 ? 17.884 -7.725 -11.040 1.00 57.41 109 ALA A C 1
ATOM 812 O O . ALA A 1 109 ? 18.931 -7.663 -10.395 1.00 57.41 109 ALA A O 1
ATOM 813 N N . ILE A 1 110 ? 16.683 -7.636 -10.457 1.00 63.78 110 ILE A N 1
ATOM 814 C CA . ILE A 1 110 ? 16.467 -7.448 -9.022 1.00 63.78 110 ILE A CA 1
ATOM 815 C C . ILE A 1 110 ? 15.423 -8.468 -8.567 1.00 63.78 110 ILE A C 1
ATOM 817 O O . ILE A 1 110 ? 14.348 -8.550 -9.151 1.00 63.78 110 ILE A O 1
ATOM 821 N N . ASP A 1 111 ? 15.700 -9.212 -7.497 1.00 67.88 111 ASP A N 1
ATOM 822 C CA . ASP A 1 111 ? 14.699 -10.073 -6.861 1.00 67.88 111 ASP A CA 1
ATOM 823 C C . ASP A 1 111 ? 13.601 -9.193 -6.229 1.00 67.88 111 ASP A C 1
ATOM 825 O O . ASP A 1 111 ? 13.727 -8.704 -5.103 1.00 67.88 111 ASP A O 1
ATOM 829 N N . ILE A 1 112 ? 12.562 -8.894 -7.016 1.00 74.12 112 ILE A N 1
ATOM 830 C CA . ILE A 1 112 ? 11.376 -8.134 -6.612 1.00 74.12 112 ILE A CA 1
ATOM 831 C C . ILE A 1 112 ? 10.209 -9.108 -6.458 1.00 74.12 112 ILE A C 1
ATOM 833 O O . ILE A 1 112 ? 9.753 -9.695 -7.439 1.00 74.12 112 ILE A O 1
ATOM 837 N N . ASP A 1 113 ? 9.686 -9.230 -5.238 1.00 79.50 113 ASP A N 1
ATOM 838 C CA . ASP A 1 113 ? 8.545 -10.109 -4.944 1.00 79.50 113 ASP A CA 1
ATOM 839 C C . ASP A 1 113 ? 7.203 -9.500 -5.373 1.00 79.50 113 ASP A C 1
ATOM 841 O O . ASP A 1 113 ? 6.252 -10.223 -5.678 1.00 79.50 113 ASP A O 1
ATOM 845 N N . LEU A 1 114 ? 7.105 -8.165 -5.364 1.00 84.06 114 LEU A N 1
ATOM 846 C CA . LEU A 1 114 ? 5.881 -7.421 -5.642 1.00 84.06 114 LEU A CA 1
ATOM 847 C C . LEU A 1 114 ? 6.165 -6.185 -6.500 1.00 84.06 114 LEU A C 1
ATOM 849 O O . LEU A 1 114 ? 6.920 -5.292 -6.139 1.00 84.06 114 LEU A O 1
ATOM 853 N N . LEU A 1 115 ? 5.488 -6.069 -7.630 1.00 84.44 115 LEU A N 1
ATOM 854 C CA . LEU A 1 115 ? 5.500 -4.864 -8.446 1.00 84.44 115 LEU A CA 1
ATOM 855 C C . LEU A 1 115 ? 4.339 -3.943 -8.046 1.00 84.44 115 LEU A C 1
ATOM 857 O O . LEU A 1 115 ? 3.218 -4.418 -7.899 1.00 84.44 115 LEU A O 1
ATOM 861 N N . CYS A 1 116 ? 4.559 -2.630 -7.920 1.00 87.50 116 CYS A N 1
ATOM 862 C CA . CYS A 1 116 ? 3.485 -1.671 -7.637 1.00 87.50 116 CYS A CA 1
ATOM 863 C C . CYS A 1 116 ? 3.480 -0.493 -8.633 1.00 87.50 116 CYS A C 1
ATOM 865 O O . CYS A 1 116 ? 3.932 0.605 -8.300 1.00 87.50 116 CYS A O 1
ATOM 867 N N . PRO A 1 117 ? 2.985 -0.658 -9.876 1.00 86.38 117 PRO A N 1
ATOM 868 C CA . PRO A 1 117 ? 2.963 0.431 -10.847 1.00 86.38 117 PRO A CA 1
ATOM 869 C C . PRO A 1 117 ? 2.034 1.554 -10.368 1.00 86.38 117 PRO A C 1
ATOM 871 O O . PRO A 1 117 ? 0.875 1.316 -10.020 1.00 86.38 117 PRO A O 1
ATOM 874 N N . MET A 1 118 ? 2.529 2.793 -10.362 1.00 87.31 118 MET A N 1
ATOM 875 C CA . MET A 1 118 ? 1.818 3.942 -9.795 1.00 87.31 118 MET A CA 1
ATOM 876 C C . MET A 1 118 ? 0.931 4.595 -10.854 1.00 87.31 118 MET A C 1
ATOM 878 O O . MET A 1 118 ? 1.268 5.630 -11.437 1.00 87.31 118 MET A O 1
ATOM 882 N N . ALA A 1 119 ? -0.229 3.991 -11.091 1.00 89.06 119 ALA A N 1
ATOM 883 C CA . ALA A 1 119 ? -1.266 4.462 -12.001 1.00 89.06 119 ALA A CA 1
ATOM 884 C C . ALA A 1 119 ? -2.076 5.636 -11.407 1.00 89.06 119 ALA A C 1
ATOM 886 O O . ALA A 1 119 ? -3.289 5.574 -11.243 1.00 89.06 119 ALA A O 1
ATOM 887 N N . LEU A 1 120 ? -1.407 6.746 -11.097 1.00 87.94 120 LEU A N 1
ATOM 888 C CA . LEU A 1 120 ? -1.982 7.878 -10.348 1.00 87.94 120 LEU A CA 1
ATOM 889 C C . LEU A 1 120 ? -2.740 8.894 -11.223 1.00 87.94 120 LEU A C 1
ATOM 891 O O . LEU A 1 120 ? -2.907 10.058 -10.842 1.00 87.94 120 LEU A O 1
ATOM 895 N N . MET A 1 121 ? -3.137 8.469 -12.420 1.00 87.62 121 MET A N 1
ATOM 896 C CA . MET A 1 121 ? -3.892 9.271 -13.382 1.00 87.62 121 MET A CA 1
ATOM 897 C C . MET A 1 121 ? -5.374 9.267 -13.001 1.00 87.62 121 MET A C 1
ATOM 899 O O . MET A 1 121 ? -5.861 8.343 -12.352 1.00 87.62 121 MET A O 1
ATOM 903 N N . ARG A 1 122 ? -6.120 10.285 -13.443 1.00 90.62 122 ARG A N 1
ATOM 904 C CA . ARG A 1 122 ? -7.563 10.360 -13.172 1.00 90.62 122 ARG A CA 1
ATOM 905 C C . ARG A 1 122 ? -8.371 9.433 -14.087 1.00 90.62 122 ARG A C 1
ATOM 907 O O . ARG A 1 122 ? -9.362 8.864 -13.647 1.00 90.62 122 ARG A O 1
ATOM 914 N N . GLY A 1 123 ? -7.976 9.268 -15.352 1.00 92.88 123 GLY A N 1
ATOM 915 C CA . GLY A 1 123 ? -8.754 8.501 -16.329 1.00 92.88 123 GLY A CA 1
ATOM 916 C C . GLY A 1 123 ? -8.667 6.986 -16.116 1.00 92.88 123 GLY A C 1
ATOM 917 O O . GLY A 1 123 ? -7.580 6.414 -16.154 1.00 92.88 123 GLY A O 1
ATOM 918 N N . THR A 1 124 ? -9.814 6.318 -15.954 1.00 96.19 124 THR A N 1
ATOM 919 C CA . THR A 1 124 ? -9.887 4.858 -15.744 1.00 96.19 124 THR A CA 1
ATOM 920 C C . THR A 1 124 ? -9.256 4.063 -16.888 1.00 96.19 124 THR A C 1
ATOM 922 O O . THR A 1 124 ? -8.537 3.100 -16.634 1.00 96.19 124 THR A O 1
ATOM 925 N N . ASP A 1 125 ? -9.450 4.484 -18.139 1.00 95.38 125 ASP A N 1
ATOM 926 C CA . ASP A 1 125 ? -8.840 3.801 -19.286 1.00 95.38 125 ASP A CA 1
ATOM 927 C C . ASP A 1 125 ? -7.317 3.939 -19.294 1.00 95.38 125 ASP A C 1
ATOM 929 O O . ASP A 1 125 ? -6.613 3.016 -19.698 1.00 95.38 125 ASP A O 1
ATOM 933 N N . GLU A 1 126 ? -6.793 5.077 -18.837 1.00 91.19 126 GLU A N 1
ATOM 934 C CA . GLU A 1 126 ? -5.349 5.307 -18.741 1.00 91.19 126 GLU A CA 1
ATOM 935 C C . GLU A 1 126 ? -4.735 4.427 -17.655 1.00 91.19 126 GLU A C 1
ATOM 937 O O . GLU A 1 126 ? -3.716 3.780 -17.895 1.00 91.19 126 GLU A O 1
ATOM 942 N N . VAL A 1 127 ? -5.408 4.336 -16.500 1.00 92.88 127 VAL A N 1
ATOM 943 C CA . VAL A 1 127 ? -5.061 3.409 -15.414 1.00 92.88 127 VAL A CA 1
ATOM 944 C C . VAL A 1 127 ? -5.006 1.979 -15.942 1.00 92.88 127 VAL A C 1
ATOM 946 O O . VAL A 1 127 ? -3.989 1.306 -15.793 1.00 92.88 127 VAL A O 1
ATOM 949 N N . ALA A 1 128 ? -6.059 1.537 -16.629 1.00 95.12 128 ALA A N 1
ATOM 950 C CA . ALA A 1 128 ? -6.143 0.183 -17.158 1.00 95.12 128 ALA A CA 1
ATOM 951 C C . ALA A 1 128 ? -5.050 -0.102 -18.205 1.00 95.12 128 ALA A C 1
ATOM 953 O O . ALA A 1 128 ? -4.452 -1.176 -18.205 1.00 95.12 128 ALA A O 1
ATOM 954 N N . ARG A 1 129 ? -4.760 0.856 -19.099 1.00 92.12 129 ARG A N 1
ATOM 955 C CA . ARG A 1 129 ? -3.682 0.717 -20.093 1.00 92.12 129 ARG A CA 1
ATOM 956 C C . ARG A 1 129 ? -2.316 0.575 -19.430 1.00 92.12 129 ARG A C 1
ATOM 958 O O . ARG A 1 129 ? -1.562 -0.311 -19.821 1.00 92.12 129 ARG A O 1
ATOM 965 N N . LEU A 1 130 ? -2.009 1.410 -18.435 1.00 89.69 130 LEU A N 1
ATOM 966 C CA . LEU A 1 130 ? -0.727 1.359 -17.733 1.00 89.69 130 LEU A CA 1
ATOM 967 C C . LEU A 1 130 ? -0.561 0.040 -16.976 1.00 89.69 130 LEU A C 1
ATOM 969 O O . LEU A 1 130 ? 0.484 -0.594 -17.095 1.00 89.69 130 LEU A O 1
ATOM 973 N N . LEU A 1 131 ? -1.582 -0.392 -16.231 1.00 91.88 131 LEU A N 1
ATOM 974 C CA . LEU A 1 131 ? -1.504 -1.620 -15.436 1.00 91.88 131 LEU A CA 1
ATOM 975 C C . LEU A 1 131 ? -1.406 -2.874 -16.311 1.00 91.88 131 LEU A C 1
ATOM 977 O O . LEU A 1 131 ? -0.610 -3.755 -16.001 1.00 91.88 131 LEU A O 1
ATOM 981 N N . ARG A 1 132 ? -2.133 -2.938 -17.437 1.00 92.81 132 ARG A N 1
ATOM 982 C CA . ARG A 1 132 ? -1.959 -4.031 -18.409 1.00 92.81 132 ARG A CA 1
ATOM 983 C C . ARG A 1 132 ? -0.558 -4.045 -18.999 1.00 92.81 132 ARG A C 1
ATOM 985 O O . ARG A 1 132 ? 0.079 -5.088 -19.005 1.00 92.81 132 ARG A O 1
ATOM 992 N N . HIS A 1 133 ? -0.054 -2.883 -19.412 1.00 87.50 133 HIS A N 1
ATOM 993 C CA . HIS A 1 133 ? 1.308 -2.791 -19.922 1.00 87.50 133 HIS A CA 1
ATOM 994 C C . HIS A 1 133 ? 2.332 -3.273 -18.883 1.00 87.50 133 HIS A C 1
ATOM 996 O O . HIS A 1 133 ? 3.234 -4.031 -19.225 1.00 87.50 133 HIS A O 1
ATOM 1002 N N . ALA A 1 134 ? 2.165 -2.904 -17.609 1.00 86.12 134 ALA A N 1
ATOM 1003 C CA . ALA A 1 134 ? 3.014 -3.385 -16.521 1.00 86.12 134 ALA A CA 1
ATOM 1004 C C . ALA A 1 134 ? 2.954 -4.913 -16.359 1.00 86.12 134 ALA A C 1
ATOM 1006 O O . ALA A 1 134 ? 3.999 -5.554 -16.258 1.00 86.12 134 ALA A O 1
ATOM 1007 N N . ARG A 1 135 ? 1.747 -5.496 -16.381 1.00 89.88 135 ARG A N 1
ATOM 1008 C CA . ARG A 1 135 ? 1.547 -6.949 -16.312 1.00 89.88 135 ARG A CA 1
ATOM 1009 C C . ARG A 1 135 ? 2.211 -7.669 -17.482 1.00 89.88 135 ARG A C 1
ATOM 1011 O O . ARG A 1 135 ? 2.854 -8.687 -17.257 1.00 89.88 135 ARG A O 1
ATOM 1018 N N . ASP A 1 136 ? 2.117 -7.124 -18.693 1.00 88.50 136 ASP A N 1
ATOM 1019 C CA . ASP A 1 136 ? 2.761 -7.700 -19.879 1.00 88.50 136 ASP A CA 1
ATOM 1020 C C . ASP A 1 136 ? 4.291 -7.749 -19.731 1.00 88.50 136 ASP A C 1
ATOM 1022 O O . ASP A 1 136 ? 4.930 -8.679 -20.219 1.00 88.50 136 ASP A O 1
ATOM 1026 N N . GLN A 1 137 ? 4.888 -6.770 -19.038 1.00 81.81 137 GLN A N 1
ATOM 1027 C CA . GLN A 1 137 ? 6.332 -6.745 -18.769 1.00 81.81 137 GLN A CA 1
ATOM 1028 C C . GLN A 1 137 ? 6.753 -7.636 -17.590 1.00 81.81 137 GLN A C 1
ATOM 1030 O O . GLN A 1 137 ? 7.920 -8.009 -17.503 1.00 81.81 137 GLN A O 1
ATOM 1035 N N . ALA A 1 138 ? 5.837 -7.968 -16.677 1.00 80.38 138 ALA A N 1
ATOM 1036 C CA . ALA A 1 138 ? 6.104 -8.779 -15.490 1.00 80.38 138 ALA A CA 1
ATOM 1037 C C . ALA A 1 138 ? 4.995 -9.833 -15.278 1.00 80.38 138 ALA A C 1
ATOM 1039 O O . ALA A 1 138 ? 4.267 -9.792 -14.281 1.00 80.38 138 ALA A O 1
ATOM 1040 N N . PRO A 1 139 ? 4.836 -10.797 -16.207 1.00 86.31 139 PRO A N 1
ATOM 1041 C CA . PRO A 1 139 ? 3.663 -11.671 -16.240 1.00 86.31 139 PRO A CA 1
ATOM 1042 C C . PRO A 1 139 ? 3.547 -12.587 -15.018 1.00 86.31 139 PRO A C 1
ATOM 1044 O O . PRO A 1 139 ? 2.435 -12.910 -14.614 1.00 86.31 139 PRO A O 1
ATOM 1047 N N . ILE A 1 140 ? 4.675 -12.972 -14.413 1.00 84.69 140 ILE A N 1
ATOM 1048 C CA . ILE A 1 140 ? 4.729 -13.923 -13.289 1.00 84.69 140 ILE A CA 1
ATOM 1049 C C . ILE A 1 140 ? 4.950 -13.264 -11.921 1.00 84.69 140 ILE A C 1
ATOM 1051 O O . ILE A 1 140 ? 4.792 -13.922 -10.897 1.00 84.69 140 ILE A O 1
ATOM 1055 N N . THR A 1 141 ? 5.334 -11.988 -11.884 1.00 83.44 141 THR A N 1
ATOM 1056 C CA . THR A 1 141 ? 5.589 -11.267 -10.630 1.00 83.44 141 THR A CA 1
ATOM 1057 C C . THR A 1 141 ? 4.260 -10.841 -10.021 1.00 83.44 141 THR A C 1
ATOM 1059 O O . THR A 1 141 ? 3.381 -10.363 -10.738 1.00 83.44 141 THR A O 1
ATOM 1062 N N . LYS A 1 142 ? 4.091 -10.972 -8.704 1.00 88.25 142 LYS A N 1
ATOM 1063 C CA . LYS A 1 142 ? 2.901 -10.437 -8.029 1.00 88.25 142 LYS A CA 1
ATOM 1064 C C . LYS A 1 142 ? 2.818 -8.928 -8.273 1.00 88.25 142 LYS A C 1
ATOM 1066 O O . LYS A 1 142 ? 3.844 -8.253 -8.274 1.00 88.25 142 LYS A O 1
ATOM 1071 N N . MET A 1 143 ? 1.625 -8.378 -8.460 1.00 89.19 143 MET A N 1
ATOM 1072 C CA . MET A 1 143 ? 1.428 -6.979 -8.822 1.00 89.19 143 MET A CA 1
ATOM 1073 C C . MET A 1 143 ? 0.291 -6.322 -8.035 1.00 89.19 143 MET A C 1
ATOM 1075 O O . MET A 1 143 ? -0.855 -6.764 -8.053 1.00 89.19 143 MET A O 1
ATOM 1079 N N . TRP A 1 144 ? 0.577 -5.190 -7.400 1.00 92.62 144 TRP A N 1
ATOM 1080 C CA . TRP A 1 144 ? -0.440 -4.294 -6.854 1.00 92.62 144 TRP A CA 1
ATOM 1081 C C . TRP A 1 144 ? -0.622 -3.066 -7.740 1.00 92.62 144 TRP A C 1
ATOM 1083 O O . TRP A 1 144 ? 0.344 -2.518 -8.254 1.00 92.62 144 TRP A O 1
ATOM 1093 N N . GLY A 1 145 ? -1.857 -2.607 -7.928 1.00 91.81 145 GLY A N 1
ATOM 1094 C CA . GLY A 1 145 ? -2.117 -1.341 -8.615 1.00 91.81 145 GLY A CA 1
ATOM 1095 C C . GLY A 1 145 ? -1.972 -0.166 -7.651 1.00 91.81 145 GLY A C 1
ATOM 1096 O O . GLY A 1 145 ? -2.724 -0.087 -6.686 1.00 91.81 145 GLY A O 1
ATOM 1097 N N . GLY A 1 146 ? -1.045 0.762 -7.893 1.00 91.44 146 GLY A N 1
ATOM 1098 C CA . GLY A 1 146 ? -0.962 2.008 -7.128 1.00 91.44 146 GLY A CA 1
ATOM 1099 C C . GLY A 1 146 ? -1.971 3.030 -7.652 1.00 91.44 146 GLY A C 1
ATOM 1100 O O . GLY A 1 146 ? -1.761 3.590 -8.727 1.00 91.44 146 GLY A O 1
ATOM 1101 N N . LEU A 1 147 ? -3.055 3.283 -6.917 1.00 92.81 147 LEU A N 1
ATOM 1102 C CA . LEU A 1 147 ? -4.139 4.187 -7.323 1.00 92.81 147 LEU A CA 1
ATOM 1103 C C . LEU A 1 147 ? -4.166 5.460 -6.481 1.00 92.81 147 LEU A C 1
ATOM 1105 O O . LEU A 1 147 ? -3.716 5.472 -5.340 1.00 92.81 147 LEU A O 1
ATOM 1109 N N . ARG A 1 148 ? -4.738 6.534 -7.032 1.00 90.06 148 ARG A N 1
ATOM 1110 C CA . ARG A 1 148 ? -5.000 7.780 -6.302 1.00 90.06 148 ARG A CA 1
ATOM 1111 C C . ARG A 1 148 ? -6.490 7.920 -6.022 1.00 90.06 148 ARG A C 1
ATOM 1113 O O . ARG A 1 148 ? -7.293 7.876 -6.948 1.00 90.06 148 ARG A O 1
ATOM 1120 N N . ALA A 1 149 ? -6.844 8.184 -4.768 1.00 89.50 149 ALA A N 1
ATOM 1121 C CA . ALA A 1 149 ? -8.199 8.596 -4.424 1.00 89.50 149 ALA A CA 1
ATOM 1122 C C . ALA A 1 149 ? -8.403 10.087 -4.731 1.00 89.50 149 ALA A C 1
ATOM 1124 O O . ALA A 1 149 ? -7.529 10.914 -4.467 1.00 89.50 149 ALA A O 1
ATOM 1125 N N . H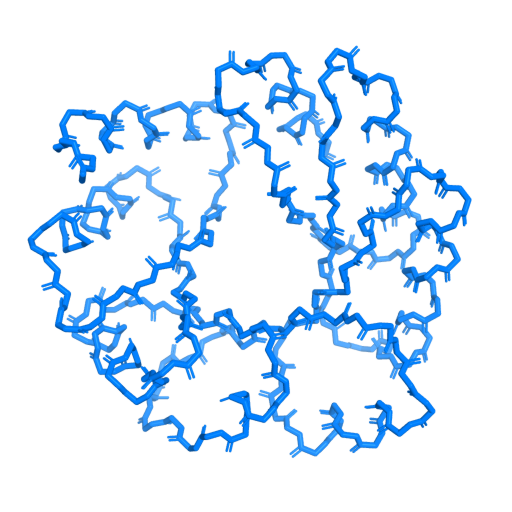IS A 1 150 ? -9.575 10.441 -5.251 1.00 86.50 150 HIS A N 1
ATOM 1126 C CA . HIS A 1 150 ? -9.987 11.829 -5.432 1.00 86.50 150 HIS A CA 1
ATOM 1127 C C . HIS A 1 150 ? -11.175 12.133 -4.522 1.00 86.50 150 HIS A C 1
ATOM 1129 O O . HIS A 1 150 ? -12.070 11.301 -4.362 1.00 86.50 150 HIS A O 1
ATOM 1135 N N . ALA A 1 151 ? -11.174 13.321 -3.918 1.00 87.25 151 ALA A N 1
ATOM 1136 C CA . ALA A 1 151 ? -12.172 13.668 -2.920 1.00 87.25 151 ALA A CA 1
ATOM 1137 C C . ALA A 1 151 ? -13.595 13.639 -3.490 1.00 87.25 151 ALA A C 1
ATOM 1139 O O . ALA A 1 151 ? -13.850 14.225 -4.539 1.00 87.25 151 ALA A O 1
ATOM 1140 N N . GLY A 1 152 ? -14.507 12.943 -2.804 1.00 87.00 152 GLY A N 1
ATOM 1141 C CA . GLY A 1 152 ? -15.904 12.780 -3.231 1.00 87.00 152 GLY A CA 1
ATOM 1142 C C . GLY A 1 152 ? -16.128 11.874 -4.454 1.00 87.00 152 GLY A C 1
ATOM 1143 O O . GLY A 1 152 ? -17.264 11.679 -4.875 1.00 87.00 152 GLY A O 1
ATOM 1144 N N . GLU A 1 153 ? -15.081 11.275 -5.023 1.00 91.69 153 GLU A N 1
ATOM 1145 C CA . GLU A 1 153 ? -15.131 10.575 -6.316 1.00 91.69 153 GLU A CA 1
ATOM 1146 C C . GLU A 1 153 ? -15.185 9.046 -6.143 1.00 91.69 153 GLU A C 1
ATOM 1148 O O . GLU A 1 153 ? -14.393 8.290 -6.710 1.00 91.69 153 GLU A O 1
ATOM 1153 N N . ARG A 1 154 ? -16.140 8.558 -5.344 1.00 92.88 154 ARG A N 1
ATOM 1154 C CA . ARG A 1 154 ? -16.273 7.122 -5.019 1.00 92.88 154 ARG A CA 1
ATOM 1155 C C . ARG A 1 154 ? -16.491 6.241 -6.244 1.00 92.88 154 ARG A C 1
ATOM 1157 O O . ARG A 1 154 ? -15.893 5.176 -6.367 1.00 92.88 154 ARG A O 1
ATOM 1164 N N . LEU A 1 155 ? -17.338 6.688 -7.173 1.00 93.88 155 LEU A N 1
ATOM 1165 C CA . LEU A 1 155 ? -17.634 5.935 -8.395 1.00 93.88 155 LEU A CA 1
ATOM 1166 C C . LEU A 1 155 ? -16.403 5.808 -9.295 1.00 93.88 155 LEU A C 1
ATOM 1168 O O . LEU A 1 155 ? -16.209 4.764 -9.921 1.00 93.88 155 LEU A O 1
ATOM 1172 N N . LEU A 1 156 ? -15.562 6.844 -9.323 1.00 94.62 156 LEU A N 1
ATOM 1173 C CA . LEU A 1 156 ? -14.295 6.812 -10.036 1.00 94.62 156 LEU A CA 1
ATOM 1174 C C . LEU A 1 156 ? -13.335 5.811 -9.391 1.00 94.62 156 LEU A C 1
ATOM 1176 O O . LEU A 1 156 ? -12.800 4.959 -10.099 1.00 94.62 156 LEU A O 1
ATOM 1180 N N . LEU A 1 157 ? -13.167 5.868 -8.065 1.00 95.00 157 LEU A N 1
ATOM 1181 C CA . LEU A 1 157 ? -12.321 4.924 -7.332 1.00 95.00 157 LEU A CA 1
ATOM 1182 C C . LEU A 1 157 ? -12.775 3.478 -7.579 1.00 95.00 157 LEU A C 1
ATOM 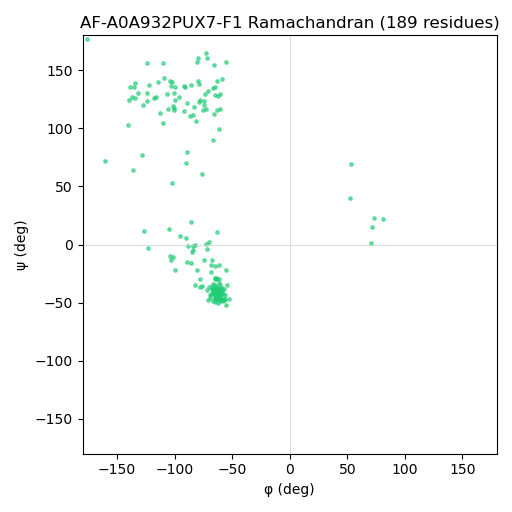1184 O O . LEU A 1 157 ? -11.969 2.649 -7.991 1.00 95.00 157 LEU A O 1
ATOM 1188 N N . ARG A 1 158 ? -14.078 3.193 -7.467 1.00 95.88 158 ARG A N 1
ATOM 1189 C CA . ARG A 1 158 ? -14.654 1.874 -7.784 1.00 95.88 158 ARG A CA 1
ATOM 1190 C C . ARG A 1 158 ? -14.331 1.423 -9.210 1.00 95.88 158 ARG A C 1
ATOM 1192 O O . ARG A 1 158 ? -14.011 0.258 -9.448 1.00 95.88 158 ARG A O 1
ATOM 1199 N N . ALA A 1 159 ? -14.431 2.325 -10.186 1.00 96.75 159 ALA A N 1
ATOM 1200 C CA . ALA A 1 159 ? -14.107 2.012 -11.574 1.00 96.75 159 ALA A CA 1
ATOM 1201 C C . ALA A 1 159 ? -12.612 1.701 -11.761 1.00 96.75 159 ALA A C 1
ATOM 1203 O O . ALA A 1 159 ? -12.274 0.759 -12.477 1.00 96.75 159 ALA A O 1
ATOM 1204 N N . GLN A 1 160 ? -11.728 2.443 -11.094 1.00 96.25 160 GLN A N 1
ATOM 1205 C CA . GLN A 1 160 ? -10.284 2.211 -11.135 1.00 96.25 160 GLN A CA 1
ATOM 1206 C C . GLN A 1 160 ? -9.871 0.924 -10.404 1.00 96.25 160 GLN A C 1
ATOM 1208 O O . GLN A 1 160 ? -9.014 0.201 -10.906 1.00 96.25 160 GLN A O 1
ATOM 1213 N N . LEU A 1 161 ? -10.523 0.579 -9.289 1.00 96.44 161 LEU A N 1
ATOM 1214 C CA . LEU A 1 161 ? -10.325 -0.694 -8.584 1.00 96.44 161 LEU A CA 1
ATOM 1215 C C . LEU A 1 161 ? -10.656 -1.882 -9.496 1.00 96.44 161 LEU A C 1
ATOM 1217 O O . LEU A 1 161 ? -9.834 -2.779 -9.679 1.00 96.44 161 LEU A O 1
ATOM 1221 N N . ARG A 1 162 ? -11.804 -1.833 -10.185 1.00 96.94 162 ARG A N 1
ATOM 1222 C CA . ARG A 1 162 ? -12.158 -2.844 -11.196 1.00 96.94 162 ARG A CA 1
ATOM 1223 C C . ARG A 1 162 ? -11.151 -2.911 -12.341 1.00 96.94 162 ARG A C 1
ATOM 1225 O O . ARG A 1 162 ? -10.840 -4.003 -12.807 1.00 96.94 162 ARG A O 1
ATOM 1232 N N . ALA A 1 163 ? -10.641 -1.767 -12.796 1.00 96.88 163 ALA A N 1
ATOM 1233 C CA . ALA A 1 163 ? -9.619 -1.727 -13.838 1.00 96.88 163 ALA A CA 1
ATOM 1234 C C . ALA A 1 163 ? -8.302 -2.380 -13.388 1.00 96.88 163 ALA A C 1
ATOM 1236 O O . ALA A 1 163 ? -7.669 -3.066 -14.192 1.00 96.88 163 ALA A O 1
ATOM 1237 N N . ALA A 1 164 ? -7.907 -2.215 -12.122 1.00 96.12 164 ALA A N 1
ATOM 1238 C CA . ALA A 1 164 ? -6.734 -2.876 -11.558 1.00 96.12 164 ALA A CA 1
ATOM 1239 C C . ALA A 1 164 ? -6.913 -4.401 -11.520 1.00 96.12 164 ALA A C 1
ATOM 1241 O O . ALA A 1 164 ? -6.080 -5.126 -12.064 1.00 96.12 164 ALA A O 1
ATOM 1242 N N . VAL A 1 165 ? -8.044 -4.886 -10.996 1.00 96.25 165 VAL A N 1
ATOM 1243 C CA . VAL A 1 165 ? -8.371 -6.324 -10.981 1.00 96.25 165 VAL A CA 1
ATOM 1244 C C . VAL A 1 165 ? -8.391 -6.902 -12.400 1.00 96.25 165 VAL A C 1
ATOM 1246 O O . VAL A 1 165 ? -7.750 -7.915 -12.669 1.00 96.25 165 VAL A O 1
ATOM 1249 N N . ALA A 1 166 ? -9.046 -6.224 -13.347 1.00 97.31 166 ALA A N 1
ATOM 1250 C CA . ALA A 1 166 ? -9.097 -6.650 -14.748 1.00 97.31 166 ALA A CA 1
ATOM 1251 C C . ALA A 1 166 ? -7.726 -6.626 -15.454 1.00 97.31 166 ALA A C 1
ATOM 1253 O O . ALA A 1 166 ? -7.557 -7.269 -16.487 1.00 97.31 166 ALA A O 1
ATOM 1254 N N . SER A 1 167 ? -6.750 -5.895 -14.911 1.00 95.75 167 SER A N 1
ATOM 1255 C CA . SER A 1 167 ? -5.362 -5.870 -15.394 1.00 95.75 167 SER A CA 1
ATOM 1256 C C . SER A 1 167 ? -4.483 -6.934 -14.720 1.00 95.75 167 SER A C 1
ATOM 1258 O O . SER A 1 167 ? -3.273 -6.965 -14.935 1.00 95.75 167 SER A O 1
ATOM 1260 N N . GLY A 1 168 ? -5.084 -7.804 -13.902 1.00 94.94 168 GLY A N 1
ATOM 1261 C CA . GLY A 1 168 ? -4.403 -8.886 -13.205 1.00 94.94 168 GLY A CA 1
ATOM 1262 C C . GLY A 1 168 ? -3.680 -8.447 -11.936 1.00 94.94 168 GLY A C 1
ATOM 1263 O O . GLY A 1 168 ? -2.745 -9.129 -11.540 1.00 94.94 168 GLY A O 1
ATOM 1264 N N . CYS A 1 169 ? -4.036 -7.320 -11.312 1.00 93.88 169 CYS A N 1
ATOM 1265 C CA . CYS A 1 169 ? -3.497 -6.967 -9.996 1.00 93.88 169 CYS A CA 1
ATOM 1266 C C . CYS A 1 169 ? -4.073 -7.882 -8.901 1.00 93.88 169 CYS A C 1
ATOM 1268 O O . CYS A 1 169 ? -5.289 -8.020 -8.789 1.00 93.88 169 CYS A O 1
ATOM 1270 N N . GLU A 1 170 ? -3.219 -8.429 -8.038 1.00 93.25 170 GLU A N 1
ATOM 1271 C CA . GLU A 1 170 ? -3.588 -9.226 -6.857 1.00 93.25 170 GLU A CA 1
ATOM 1272 C C . GLU A 1 170 ? -3.921 -8.357 -5.631 1.00 93.25 170 GLU A C 1
ATOM 1274 O O . GLU A 1 170 ? -4.213 -8.869 -4.552 1.00 93.25 170 GLU A O 1
ATOM 1279 N N . GLY A 1 171 ? -3.821 -7.038 -5.769 1.00 92.12 171 GLY A N 1
ATOM 1280 C CA . GLY A 1 171 ? -4.155 -6.067 -4.736 1.00 92.12 171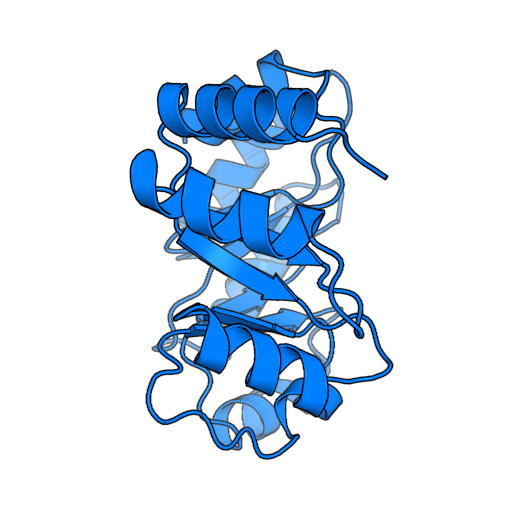 GLY A CA 1
ATOM 1281 C C . GLY A 1 171 ? -4.009 -4.642 -5.249 1.00 92.12 171 GLY A C 1
ATOM 1282 O O . GLY A 1 171 ? -3.606 -4.404 -6.390 1.00 92.12 171 GLY A O 1
ATOM 1283 N N . VAL A 1 172 ? -4.350 -3.679 -4.405 1.00 93.06 172 VAL A N 1
ATOM 1284 C CA . VAL A 1 172 ? -4.277 -2.257 -4.732 1.00 93.06 172 VAL A CA 1
ATOM 1285 C C . VAL A 1 172 ? -3.657 -1.521 -3.558 1.00 93.06 172 VAL A C 1
ATOM 1287 O O . VAL A 1 172 ? -4.020 -1.754 -2.409 1.00 93.06 172 VAL A O 1
ATOM 1290 N N . LEU A 1 173 ? -2.736 -0.612 -3.860 1.00 91.38 173 LEU A N 1
ATOM 1291 C CA . LEU A 1 173 ? -2.227 0.360 -2.907 1.00 91.38 173 LEU A CA 1
ATOM 1292 C C . LEU A 1 173 ? -2.936 1.690 -3.161 1.00 91.38 173 LEU A C 1
ATOM 1294 O O . LEU A 1 173 ? -2.795 2.273 -4.238 1.00 91.38 173 LEU A O 1
ATOM 1298 N N . LEU A 1 174 ? -3.689 2.182 -2.178 1.00 90.75 174 LEU A N 1
ATOM 1299 C CA . LEU A 1 174 ? -4.275 3.516 -2.248 1.00 90.75 174 LEU A CA 1
ATOM 1300 C C . LEU A 1 174 ? -3.246 4.552 -1.792 1.00 90.75 174 LEU A C 1
ATOM 1302 O O . LEU A 1 174 ? -2.866 4.617 -0.625 1.00 90.75 174 LEU A O 1
ATOM 1306 N N . VAL A 1 175 ? -2.788 5.365 -2.732 1.00 81.19 175 VAL A N 1
ATOM 1307 C CA . VAL A 1 175 ? -1.716 6.340 -2.549 1.00 81.19 175 VAL A CA 1
ATOM 1308 C C . VAL A 1 175 ? -2.313 7.736 -2.566 1.00 81.19 175 VAL A C 1
ATOM 1310 O O . VAL A 1 175 ? -3.200 8.035 -3.366 1.00 81.19 175 VAL A O 1
ATOM 1313 N N . THR A 1 176 ? -1.781 8.636 -1.735 1.00 69.25 176 THR A N 1
ATOM 1314 C CA . THR A 1 176 ? -2.229 10.035 -1.661 1.00 69.25 176 THR A CA 1
ATOM 1315 C C . THR A 1 176 ? -3.744 10.133 -1.436 1.00 69.25 176 THR A C 1
ATOM 1317 O O . THR A 1 176 ? -4.481 10.520 -2.338 1.00 69.25 176 THR A O 1
ATOM 1320 N N . TYR A 1 177 ? -4.206 9.746 -0.244 1.00 76.25 177 TYR A N 1
ATOM 1321 C CA . TYR A 1 177 ? -5.601 9.892 0.175 1.00 76.25 177 TYR A CA 1
ATOM 1322 C C . TYR A 1 177 ? -5.698 10.693 1.479 1.00 76.25 177 TYR A C 1
ATOM 1324 O O . TYR A 1 177 ? -4.740 10.774 2.247 1.00 76.25 177 TYR A O 1
ATOM 1332 N N . ASP A 1 178 ? -6.859 11.302 1.698 1.00 79.69 178 ASP A N 1
ATOM 1333 C CA . ASP A 1 178 ? -7.207 11.974 2.946 1.00 79.69 178 ASP A CA 1
ATOM 1334 C C . ASP A 1 178 ? -7.918 10.967 3.868 1.00 79.69 178 ASP A C 1
ATOM 1336 O O . ASP A 1 178 ? -9.005 10.500 3.514 1.00 79.69 178 ASP A O 1
ATOM 1340 N N . PRO A 1 179 ? -7.336 10.606 5.028 1.00 75.19 179 PRO A N 1
ATOM 1341 C CA . PRO A 1 179 ? -7.910 9.599 5.917 1.00 75.19 179 PRO A CA 1
ATOM 1342 C C . PRO A 1 179 ? -9.218 10.035 6.576 1.00 75.19 179 PRO A C 1
ATOM 1344 O O . PRO A 1 179 ? -9.939 9.190 7.093 1.00 75.19 179 PRO A O 1
ATOM 1347 N N . THR A 1 180 ? -9.572 11.321 6.522 1.00 81.31 180 THR A N 1
ATOM 1348 C CA . THR A 1 180 ? -10.871 11.796 7.016 1.00 81.31 180 THR A CA 1
ATOM 1349 C C . THR A 1 180 ? -12.028 11.442 6.076 1.00 81.31 180 THR A C 1
ATOM 1351 O O . THR A 1 180 ? -13.194 11.505 6.466 1.00 81.31 180 THR A O 1
ATOM 1354 N N . GLN A 1 181 ? -11.736 11.018 4.842 1.00 84.88 181 GLN A N 1
ATOM 1355 C CA . GLN A 1 181 ? -12.739 10.659 3.841 1.00 84.88 181 GLN A CA 1
ATOM 1356 C C . GLN A 1 181 ? -13.106 9.181 3.934 1.00 84.88 181 GLN A C 1
ATOM 1358 O O . GLN A 1 181 ? -12.797 8.378 3.050 1.00 84.88 181 GLN A O 1
ATOM 1363 N N . LEU A 1 182 ? -13.797 8.840 5.021 1.00 86.44 182 LEU A N 1
ATOM 1364 C CA . LEU A 1 182 ? -14.147 7.462 5.369 1.00 86.44 182 LEU A CA 1
ATOM 1365 C C . LEU A 1 182 ? -14.885 6.731 4.243 1.00 86.44 182 LEU A C 1
ATOM 1367 O O . LEU A 1 182 ? -14.609 5.565 4.002 1.00 86.44 182 LEU A O 1
ATOM 1371 N N . GLU A 1 183 ? -15.731 7.419 3.474 1.0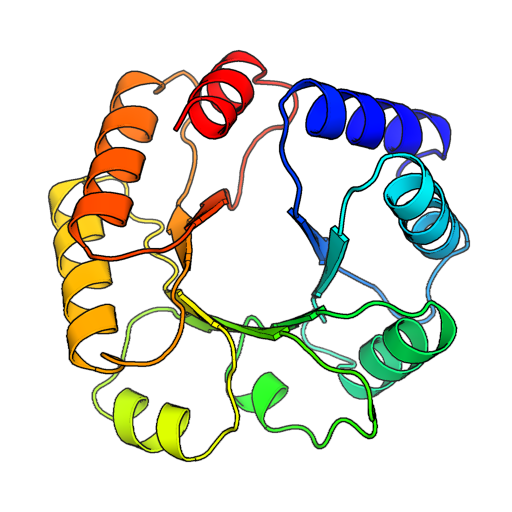0 88.44 183 GLU A N 1
ATOM 1372 C CA . GLU A 1 183 ? -16.458 6.780 2.374 1.00 88.44 183 GLU A CA 1
ATOM 1373 C C . GLU A 1 183 ? -15.554 6.272 1.237 1.00 88.44 183 GLU A C 1
ATOM 1375 O O . GLU A 1 183 ? -15.916 5.323 0.541 1.00 88.44 183 GLU A O 1
ATOM 1380 N N . LEU A 1 184 ? -14.392 6.901 1.014 1.00 88.81 184 LEU A N 1
ATOM 1381 C CA . LEU A 1 184 ? -13.404 6.421 0.040 1.00 88.81 184 LEU A CA 1
ATOM 1382 C C . LEU A 1 184 ? -12.630 5.222 0.588 1.00 88.81 184 LEU A C 1
ATOM 1384 O O . LEU A 1 184 ? -12.306 4.314 -0.174 1.00 88.81 184 LEU A O 1
ATOM 1388 N N . LEU A 1 185 ? -12.358 5.207 1.895 1.00 87.88 185 LEU A N 1
ATOM 1389 C CA . LEU A 1 185 ? -11.756 4.057 2.567 1.00 87.88 185 LEU A CA 1
ATOM 1390 C C . LEU A 1 185 ? -12.700 2.857 2.587 1.00 87.88 185 LEU A C 1
ATOM 1392 O O . LEU A 1 185 ? -12.256 1.747 2.321 1.00 87.88 185 LEU A O 1
ATOM 1396 N N . ASP A 1 186 ? -13.988 3.078 2.842 1.00 90.31 186 ASP A N 1
ATOM 1397 C CA . ASP A 1 186 ? -15.008 2.030 2.802 1.00 90.31 186 ASP A CA 1
ATOM 1398 C C . ASP A 1 186 ? -15.136 1.457 1.384 1.00 90.31 186 ASP A C 1
ATOM 1400 O O . ASP A 1 186 ? -15.212 0.245 1.200 1.00 90.31 186 ASP A O 1
ATOM 1404 N N . GLU A 1 187 ? -15.095 2.323 0.366 1.00 92.00 187 GLU A N 1
ATOM 1405 C CA . GLU A 1 187 ? -15.091 1.898 -1.033 1.00 92.00 187 GLU A CA 1
ATOM 1406 C C . GLU A 1 187 ? -13.851 1.059 -1.370 1.00 92.00 187 GLU A C 1
ATOM 1408 O O . GLU A 1 187 ? -13.978 -0.019 -1.947 1.00 92.00 187 GLU A O 1
ATOM 1413 N N . PHE A 1 188 ? -12.666 1.522 -0.967 1.00 91.62 188 PHE A N 1
ATOM 1414 C CA . PHE A 1 188 ? -11.406 0.804 -1.147 1.00 91.62 188 PHE A CA 1
ATOM 1415 C C . PHE A 1 188 ? -11.399 -0.559 -0.444 1.00 91.62 188 PHE A C 1
ATOM 1417 O O . PHE A 1 188 ? -10.983 -1.548 -1.035 1.00 91.62 188 PHE A O 1
ATOM 1424 N N . ALA A 1 189 ? -11.891 -0.615 0.791 1.00 89.69 189 ALA A N 1
ATOM 1425 C CA . ALA A 1 189 ? -11.956 -1.828 1.598 1.00 89.69 189 ALA A CA 1
ATOM 1426 C C . ALA A 1 189 ? -12.960 -2.868 1.073 1.00 89.69 189 ALA A C 1
ATOM 1428 O O . ALA A 1 189 ? -12.844 -4.052 1.380 1.00 89.69 189 ALA A O 1
ATOM 1429 N N . SER A 1 190 ? -13.958 -2.428 0.304 1.00 86.94 190 SER A N 1
ATOM 1430 C CA . SER A 1 190 ? -15.005 -3.295 -0.246 1.00 86.94 190 SER A CA 1
ATOM 1431 C C . SER A 1 190 ? -14.642 -3.995 -1.563 1.00 86.94 190 SER A C 1
ATOM 1433 O O . SER A 1 190 ? -15.441 -4.800 -2.048 1.00 86.94 190 SER A O 1
ATOM 1435 N N . ALA A 1 191 ? -13.493 -3.659 -2.158 1.00 79.62 191 ALA A N 1
ATOM 1436 C CA . ALA A 1 191 ? -13.055 -4.132 -3.473 1.00 79.62 191 ALA A CA 1
ATOM 1437 C C . ALA A 1 191 ? -12.166 -5.378 -3.400 1.00 79.62 191 ALA A C 1
ATOM 1439 O O . ALA A 1 191 ? -12.316 -6.222 -4.314 1.00 79.62 191 ALA A O 1
#

pLDDT: mean 82.57, std 12.48, range [50.59, 97.31]

Secondary structure (DSSP, 8-state):
---HHHHHHHHHHHHHTT--EEEEEEPSSPPHHHHHHHHHHHHTTPEEEEEE-TT-HHHHHHHHHHTT--EEEESSTTGGGSPP--TT--EEEEEESS--TTHHHHHTTS--SEEEEB---S-HHHHHHHHHHHHHHSSSSEEEEEEE--TT-HHHHHHHHHHHHHTT-SEEEEES--TT-HHHHHHHHT-

Foldseek 3Di:
DDDLVNLLVVLVLCLVLVNAEDEDEADPVGDVSVLSNLVSNVVSNHAYAYEYDDDCLARSLVVCQVSVRQHHAYADLVSLVPDRVDPRNPAYEYEDDQQDPCNLVSPVVGPGQEYEYALADQDLVSQLVRLLVVCVSVVPHAYAYNYEDDPPPLVSLLSNQVSNVVSVHPYYDYPHDDPVRVSNVSSRSVD

Solvent-accessible surface area (backbone atoms only — not comparable to full-atom values): 10737 Å² total; per-residue (Å²): 131,78,52,70,66,60,46,51,51,52,49,52,54,35,41,75,47,67,47,48,73,44,80,39,81,50,60,78,84,70,51,73,59,58,59,45,47,56,56,54,26,57,76,63,66,32,44,54,22,45,17,42,56,102,80,44,61,65,56,43,47,51,53,26,59,76,67,69,43,38,25,40,36,27,66,42,68,73,65,63,63,56,87,66,92,62,95,59,70,71,30,39,31,41,40,40,76,76,87,52,94,66,43,54,70,53,53,75,72,38,96,55,52,27,42,24,46,46,40,65,59,88,51,50,68,58,30,29,52,52,44,34,54,50,33,72,63,39,76,85,49,46,33,29,32,24,34,53,59,56,90,92,39,52,70,58,45,54,49,38,52,51,29,32,49,76,31,65,28,84,44,69,43,84,41,76,69,65,85,87,46,52,69,52,52,54,53,61,51,72,108

Sequence (191 aa):
MASTVAIDDLLADVATRGIRDLVVEIRVPATGAHAHLVRAAAVVGVRIHAAPRPFDPTGVAAFADEHAIEGLHFEELAAAMVPVPTRRLLVRSLAVRPLDAGWPARVHAIDIDLLCPMALMRGTDEVARLLRHARDQAPITKMWGGLRAHAGERLLLRAQLRAAVASGCEGVLLVTYDPTQLELLDEFASA

Nearest PDB structures (foldseek):
  3pg8-assembly1_B  TM=5.951E-01  e=2.542E-04  Thermotoga maritima
  5uqg-assembly2_G  TM=5.002E-01  e=1.594E-02  Campylobacter jejuni subsp. jejuni
  5uqh-assembly2_E  TM=6.060E-01  e=7.259E-02  Campylobacter jejuni subsp. jejuni
  4mz8-assembly1_B  TM=5.052E-01  e=7.694E-02  Campylobacter jejuni subsp. jejuni NCTC 11168 = ATCC 700819
  5gk5-assembly1_B  TM=4.050E-01  e=7.694E-02  Escherichia coli K-12

Mean predicted aligned error: 6.39 Å

Radius of gyration: 16.42 Å; Cα contacts (8 Å, |Δi|>4): 320; chains: 1; bounding box: 40×28×43 Å